Protein AF-A5L6B1-F1 (afdb_monomer_lite)

Radius of gyration: 19.41 Å; chains: 1; bounding box: 51×31×66 Å

Structure (mmCIF, N/CA/C/O backbone):
data_AF-A5L6B1-F1
#
_entry.id   AF-A5L6B1-F1
#
loop_
_atom_site.group_PDB
_atom_site.id
_atom_site.type_symbol
_atom_site.label_atom_id
_atom_site.label_alt_id
_atom_site.label_comp_id
_atom_site.label_asym_id
_atom_site.label_entity_id
_atom_site.label_seq_id
_atom_site.pdbx_PDB_ins_code
_atom_site.Cartn_x
_atom_site.Cartn_y
_atom_site.Cartn_z
_atom_site.occupancy
_atom_site.B_iso_or_equiv
_atom_site.auth_seq_id
_atom_site.auth_comp_id
_atom_site.auth_asym_id
_atom_site.auth_atom_id
_atom_site.pdbx_PDB_model_num
ATOM 1 N N . MET A 1 1 ? -6.884 -5.964 -8.605 1.00 53.41 1 MET A N 1
ATOM 2 C CA . MET A 1 1 ? -7.182 -7.366 -8.989 1.00 53.41 1 MET A CA 1
ATOM 3 C C . MET A 1 1 ? -8.584 -7.413 -9.562 1.00 53.41 1 MET A C 1
ATOM 5 O O . MET A 1 1 ? -9.468 -6.871 -8.917 1.00 53.41 1 MET A O 1
ATOM 9 N N . SER A 1 2 ? -8.823 -7.980 -10.753 1.00 54.78 2 SER A N 1
ATOM 10 C CA . SER A 1 2 ? -10.171 -7.939 -11.361 1.00 54.78 2 SER A CA 1
ATOM 11 C C . SER A 1 2 ? -11.106 -9.058 -10.884 1.00 54.78 2 SER A C 1
ATOM 13 O O . SER A 1 2 ? -12.267 -8.783 -10.614 1.00 54.78 2 SER A O 1
ATOM 15 N N . ARG A 1 3 ? -10.619 -10.302 -10.732 1.00 58.53 3 ARG A N 1
ATOM 16 C CA . ARG A 1 3 ? -11.439 -11.452 -10.278 1.00 58.53 3 ARG A CA 1
ATOM 17 C C . ARG A 1 3 ? -10.936 -12.123 -8.996 1.00 58.53 3 ARG A C 1
ATOM 19 O O . ARG A 1 3 ? -11.742 -12.519 -8.167 1.00 58.53 3 ARG A O 1
ATOM 26 N N . THR A 1 4 ? -9.623 -12.187 -8.788 1.00 55.78 4 THR A N 1
ATOM 27 C CA . THR A 1 4 ? -8.998 -12.795 -7.595 1.00 55.78 4 THR A CA 1
ATOM 28 C C . THR A 1 4 ? -9.019 -11.890 -6.361 1.00 55.78 4 THR A C 1
ATOM 30 O O . THR A 1 4 ? -8.929 -12.384 -5.248 1.00 55.78 4 THR A O 1
ATOM 33 N N . GLY A 1 5 ? -9.211 -10.577 -6.533 1.00 56.72 5 GLY A N 1
ATOM 34 C CA . GLY A 1 5 ? -9.320 -9.615 -5.423 1.00 56.72 5 GLY A CA 1
ATOM 35 C C . GLY A 1 5 ? -10.631 -9.675 -4.646 1.00 56.72 5 GLY A C 1
ATOM 36 O O . GLY A 1 5 ? -10.778 -8.956 -3.664 1.00 56.72 5 GLY A O 1
ATOM 37 N N . LEU A 1 6 ? -11.586 -10.490 -5.103 1.00 57.91 6 LEU A N 1
ATOM 38 C CA . LEU A 1 6 ? -12.888 -10.677 -4.462 1.00 57.91 6 LEU A CA 1
ATOM 39 C C . LEU A 1 6 ? -12.870 -11.802 -3.414 1.00 57.91 6 LEU A C 1
ATOM 41 O O . LEU A 1 6 ? -13.751 -11.839 -2.560 1.00 57.91 6 LEU A O 1
ATOM 45 N N . ALA A 1 7 ? -11.884 -12.703 -3.471 1.00 60.84 7 ALA A N 1
ATOM 46 C CA . ALA A 1 7 ? -11.739 -13.816 -2.539 1.00 60.84 7 ALA A CA 1
ATOM 47 C C . ALA A 1 7 ? -10.684 -13.479 -1.477 1.00 60.84 7 ALA A C 1
ATOM 49 O O . ALA A 1 7 ? -9.534 -13.213 -1.825 1.00 60.84 7 ALA A O 1
ATOM 50 N N . ALA A 1 8 ? -11.069 -13.518 -0.197 1.00 60.84 8 ALA A N 1
ATOM 51 C CA . ALA A 1 8 ? -10.200 -13.136 0.920 1.00 60.84 8 ALA A CA 1
ATOM 52 C C . ALA A 1 8 ? -8.878 -13.930 0.933 1.00 60.84 8 ALA A C 1
ATOM 54 O O . ALA A 1 8 ? -7.809 -13.327 0.919 1.00 60.84 8 ALA A O 1
ATOM 55 N N . GLY A 1 9 ? -8.945 -15.260 0.798 1.00 56.41 9 GLY A N 1
ATOM 56 C CA . GLY A 1 9 ? -7.755 -16.121 0.846 1.00 56.41 9 GLY A CA 1
ATOM 57 C C . GLY A 1 9 ? -6.771 -15.959 -0.323 1.00 56.41 9 GLY A C 1
ATOM 58 O O . GLY A 1 9 ? -5.601 -16.284 -0.185 1.00 56.41 9 GLY A O 1
ATOM 59 N N . LEU A 1 10 ? -7.195 -15.427 -1.479 1.00 54.81 10 LEU A N 1
ATOM 60 C CA . LEU A 1 10 ? -6.280 -15.179 -2.610 1.00 54.81 10 LEU A CA 1
ATOM 61 C C . LEU A 1 10 ? -5.573 -13.818 -2.516 1.00 54.81 10 LEU A C 1
ATOM 63 O O . LEU A 1 10 ? -4.573 -13.605 -3.199 1.00 54.81 10 LEU A O 1
ATOM 67 N N . GLY A 1 11 ? -6.084 -12.894 -1.696 1.00 56.66 11 GLY A N 1
ATOM 68 C CA . GLY A 1 11 ? -5.474 -11.583 -1.464 1.00 56.66 11 GLY A CA 1
ATOM 69 C C . GLY A 1 11 ? -4.303 -11.601 -0.476 1.00 56.66 11 GLY A C 1
ATOM 70 O O . GLY A 1 11 ? -3.558 -10.627 -0.420 1.00 56.66 11 GLY A O 1
ATOM 71 N N . GLU A 1 12 ? -4.126 -12.686 0.282 1.00 60.16 12 GLU A N 1
ATOM 72 C CA . GLU A 1 12 ? -3.126 -12.784 1.356 1.00 60.16 12 GLU A CA 1
ATOM 73 C C . GLU A 1 12 ? -1.689 -12.926 0.841 1.00 60.16 12 GLU A C 1
ATOM 75 O O . GLU A 1 12 ? -0.770 -12.352 1.416 1.00 60.16 12 GLU A O 1
ATOM 80 N N . HIS A 1 13 ? -1.478 -13.632 -0.274 1.00 63.34 13 HIS A N 1
ATOM 81 C CA . HIS A 1 13 ? -0.128 -13.911 -0.780 1.00 63.34 13 HIS A CA 1
ATOM 82 C C . HIS A 1 13 ? 0.576 -12.699 -1.400 1.00 63.34 13 HIS A C 1
ATOM 84 O O . HIS A 1 13 ? 1.800 -12.683 -1.519 1.00 63.34 13 HIS A O 1
ATOM 90 N N . THR A 1 14 ? -0.171 -11.693 -1.851 1.00 73.12 14 THR A N 1
ATOM 91 C CA . THR A 1 14 ? 0.408 -10.477 -2.433 1.00 73.12 14 THR A CA 1
ATOM 92 C C . THR A 1 14 ? -0.505 -9.291 -2.125 1.00 73.12 14 THR A C 1
ATOM 94 O O . THR A 1 14 ? -1.349 -8.920 -2.947 1.00 73.12 14 THR A O 1
ATOM 97 N N . PRO A 1 15 ? -0.374 -8.716 -0.918 1.00 79.94 15 PRO A N 1
ATOM 98 C CA . PRO A 1 15 ? -1.347 -7.765 -0.392 1.00 79.94 15 PRO A CA 1
ATOM 99 C C . PRO A 1 15 ? -1.298 -6.395 -1.079 1.00 79.94 15 PRO A C 1
ATOM 101 O O . PRO A 1 15 ? -2.283 -5.657 -1.045 1.00 79.94 15 PRO A O 1
ATOM 104 N N . GLU A 1 16 ? -0.171 -6.046 -1.703 1.00 90.44 16 GLU A N 1
ATOM 105 C CA . GLU A 1 16 ? 0.079 -4.733 -2.297 1.00 90.44 16 GLU A CA 1
ATOM 106 C C . GLU A 1 16 ? 0.755 -4.847 -3.671 1.00 90.44 16 GLU A C 1
ATOM 108 O O . GLU A 1 16 ? 1.506 -5.802 -3.900 1.00 90.44 16 GLU A O 1
ATOM 113 N N . PRO A 1 17 ? 0.518 -3.882 -4.583 1.00 92.56 17 PRO A N 1
ATOM 114 C CA . PRO A 1 17 ? 1.316 -3.736 -5.789 1.00 92.56 17 PRO A CA 1
ATOM 115 C C . PRO A 1 17 ? 2.785 -3.629 -5.420 1.00 92.56 17 PRO A C 1
ATOM 117 O O . PRO A 1 17 ? 3.139 -2.874 -4.517 1.00 92.56 17 PRO A O 1
ATOM 120 N N . PHE A 1 18 ? 3.640 -4.354 -6.133 1.00 93.69 18 PHE A N 1
ATOM 121 C CA . PHE A 1 18 ? 5.070 -4.337 -5.873 1.00 93.69 18 PHE A CA 1
ATOM 122 C C . PHE A 1 18 ? 5.889 -4.226 -7.153 1.00 93.69 18 PHE A C 1
ATOM 124 O O . PHE A 1 18 ? 5.456 -4.679 -8.213 1.00 93.69 18 PHE A O 1
ATOM 131 N N . VAL A 1 19 ? 7.090 -3.667 -7.018 1.00 95.12 19 VAL A N 1
ATOM 132 C CA . VAL A 1 19 ? 8.151 -3.711 -8.020 1.00 95.12 19 VAL A CA 1
ATOM 133 C C . VAL A 1 19 ? 9.343 -4.476 -7.450 1.00 95.12 19 VAL A C 1
ATOM 135 O O . VAL A 1 19 ? 9.909 -4.097 -6.427 1.00 95.12 19 VAL A O 1
ATOM 138 N N . ALA A 1 20 ? 9.693 -5.593 -8.085 1.00 94.38 20 ALA A N 1
ATOM 139 C CA . ALA A 1 20 ? 10.821 -6.426 -7.688 1.00 94.38 20 ALA A CA 1
ATOM 140 C C . ALA A 1 20 ? 12.106 -5.982 -8.395 1.00 94.38 20 ALA A C 1
ATOM 142 O O . ALA A 1 20 ? 12.099 -5.773 -9.612 1.00 94.38 20 ALA A O 1
ATOM 143 N N . MET A 1 21 ? 13.200 -5.867 -7.639 1.00 94.62 21 MET A N 1
ATOM 144 C CA . MET A 1 21 ? 14.495 -5.368 -8.111 1.00 94.62 21 MET A CA 1
ATOM 145 C C . MET A 1 21 ? 15.679 -6.110 -7.482 1.00 94.62 21 MET A C 1
ATOM 147 O O . MET A 1 21 ? 15.619 -6.532 -6.325 1.00 94.62 21 MET A O 1
ATOM 151 N N . HIS A 1 22 ? 16.781 -6.223 -8.232 1.00 94.75 22 HIS A N 1
ATOM 152 C CA . HIS A 1 22 ? 18.040 -6.766 -7.714 1.00 94.75 22 HIS A CA 1
ATOM 153 C C . HIS A 1 22 ? 18.671 -5.812 -6.677 1.00 94.75 22 HIS A C 1
ATOM 155 O O . HIS A 1 22 ? 18.678 -4.605 -6.930 1.00 94.75 22 HIS A O 1
ATOM 161 N N . PRO A 1 23 ? 19.258 -6.312 -5.565 1.00 92.25 23 PRO A N 1
ATOM 162 C CA . PRO A 1 23 ? 19.917 -5.478 -4.554 1.00 92.25 23 PRO A CA 1
ATOM 163 C C . PRO A 1 23 ? 20.917 -4.463 -5.125 1.00 92.25 23 PRO A C 1
ATOM 165 O O . PRO A 1 23 ? 20.851 -3.292 -4.776 1.00 92.25 23 PRO A O 1
ATOM 168 N N . ASP A 1 24 ? 21.792 -4.881 -6.046 1.00 94.00 24 ASP A N 1
ATOM 169 C CA . ASP A 1 24 ? 22.763 -3.973 -6.680 1.00 94.00 24 ASP A CA 1
ATOM 170 C C . ASP A 1 24 ? 22.079 -2.804 -7.404 1.00 94.00 24 ASP A C 1
ATOM 172 O O . ASP A 1 24 ? 22.535 -1.675 -7.302 1.00 94.00 24 ASP A O 1
ATOM 176 N N . THR A 1 25 ? 20.957 -3.050 -8.087 1.00 94.62 25 THR A N 1
ATOM 177 C CA . THR A 1 25 ? 20.212 -1.994 -8.790 1.00 94.62 25 THR A CA 1
ATOM 178 C C . THR A 1 25 ? 19.490 -1.073 -7.810 1.00 94.62 25 THR A C 1
ATOM 180 O O . THR A 1 25 ? 19.396 0.124 -8.044 1.00 94.62 25 THR A O 1
ATOM 183 N N . VAL A 1 26 ? 19.004 -1.606 -6.686 1.00 93.00 26 VAL A N 1
ATOM 184 C CA . VAL A 1 26 ? 18.435 -0.796 -5.597 1.00 93.00 26 VAL A CA 1
ATOM 185 C C . VAL A 1 26 ? 19.493 0.152 -5.022 1.00 93.00 26 VAL A C 1
ATOM 187 O O . VAL A 1 26 ? 19.202 1.334 -4.850 1.00 93.00 26 VAL A O 1
ATOM 190 N N . ALA A 1 27 ? 20.711 -0.344 -4.786 1.00 91.69 27 ALA A N 1
ATOM 191 C CA . ALA A 1 27 ? 21.832 0.451 -4.285 1.00 91.69 27 ALA A CA 1
ATOM 192 C C . ALA A 1 27 ? 22.327 1.485 -5.313 1.00 91.69 27 ALA A C 1
ATOM 194 O O . ALA A 1 27 ? 22.576 2.634 -4.965 1.00 91.69 27 ALA A O 1
ATOM 195 N N . GLU A 1 28 ? 22.416 1.116 -6.596 1.00 93.38 28 GLU A N 1
ATOM 196 C CA . GLU A 1 28 ? 22.774 2.039 -7.687 1.00 93.38 28 GLU A CA 1
ATOM 197 C C . GLU A 1 28 ? 21.787 3.214 -7.810 1.00 93.38 28 GLU A C 1
ATOM 199 O O . GLU A 1 28 ? 22.190 4.319 -8.172 1.00 93.38 28 GLU A O 1
ATOM 204 N N . LEU A 1 29 ? 20.510 2.995 -7.477 1.00 91.62 29 LEU A N 1
ATOM 205 C CA . LEU A 1 29 ? 19.476 4.035 -7.442 1.00 91.62 29 LEU A CA 1
ATOM 206 C C . LEU A 1 29 ? 19.358 4.755 -6.085 1.00 91.62 29 LEU A C 1
ATOM 208 O O . LEU A 1 29 ? 18.508 5.634 -5.948 1.00 91.62 29 LEU A O 1
ATOM 212 N N . GLY A 1 30 ? 20.164 4.389 -5.081 1.00 90.25 30 GLY A N 1
ATOM 213 C CA . GLY A 1 30 ? 20.110 4.965 -3.730 1.00 90.25 30 GLY A CA 1
ATOM 214 C C . GLY A 1 30 ? 18.793 4.703 -2.988 1.00 90.25 30 GLY A C 1
ATOM 215 O O . GLY A 1 30 ? 18.379 5.498 -2.148 1.00 90.25 30 GLY A O 1
ATOM 216 N N . LEU A 1 31 ? 18.081 3.622 -3.322 1.00 87.62 31 LEU A N 1
ATOM 217 C CA . LEU A 1 31 ? 16.777 3.295 -2.729 1.00 87.62 31 LEU A CA 1
ATOM 218 C C . LEU A 1 31 ? 16.897 2.547 -1.387 1.00 87.62 31 LEU A C 1
ATOM 220 O O . LEU A 1 31 ? 15.904 2.395 -0.671 1.00 87.62 31 LEU A O 1
ATOM 224 N N . ASP A 1 32 ? 18.093 2.076 -1.036 1.00 77.94 32 ASP A N 1
ATOM 225 C CA . ASP A 1 32 ? 18.407 1.325 0.183 1.00 77.94 32 ASP A CA 1
ATOM 226 C C . ASP A 1 32 ? 18.479 2.172 1.456 1.00 77.94 32 ASP A C 1
ATOM 228 O O . ASP A 1 32 ? 18.248 1.658 2.554 1.00 77.94 32 ASP A O 1
ATOM 232 N N . GLU A 1 33 ? 18.672 3.481 1.319 1.00 72.06 33 GLU A N 1
ATOM 233 C CA . GLU A 1 33 ? 18.725 4.428 2.438 1.00 72.06 33 GLU A CA 1
ATOM 234 C C . GLU A 1 33 ? 17.380 4.584 3.180 1.00 72.06 33 GLU A C 1
ATOM 236 O O . GLU A 1 33 ? 17.317 5.135 4.281 1.00 72.06 33 GLU A O 1
ATOM 241 N N . PHE A 1 34 ? 16.284 4.062 2.621 1.00 66.19 34 PHE A N 1
ATOM 242 C CA . PHE A 1 34 ? 14.922 4.404 3.035 1.00 66.19 34 PHE A CA 1
ATOM 243 C C . PHE A 1 34 ? 14.192 3.331 3.840 1.00 66.19 34 PHE A C 1
ATOM 245 O O . PHE A 1 34 ? 12.978 3.149 3.731 1.00 66.19 34 PHE A O 1
ATOM 252 N N . GLY A 1 35 ? 14.932 2.647 4.711 1.00 61.59 35 GLY A N 1
ATOM 253 C CA . GLY A 1 35 ? 14.345 1.745 5.698 1.00 61.59 35 GLY A CA 1
ATOM 254 C C . GLY A 1 35 ? 13.821 0.445 5.098 1.00 61.59 35 GLY A C 1
ATOM 255 O O . GLY A 1 35 ? 12.851 -0.105 5.630 1.00 61.59 35 GLY A O 1
ATOM 256 N N . LEU A 1 36 ? 14.468 -0.041 4.032 1.00 68.88 36 LEU A N 1
ATOM 257 C CA . LEU A 1 36 ? 14.209 -1.364 3.480 1.00 68.88 36 LEU A CA 1
ATOM 258 C C . LEU A 1 36 ? 14.457 -2.436 4.529 1.00 68.88 36 LEU A C 1
ATOM 260 O O . LEU A 1 36 ? 15.496 -2.462 5.188 1.00 68.88 36 LEU A O 1
ATOM 264 N N . ASP A 1 37 ? 13.515 -3.361 4.619 1.00 65.75 37 ASP A N 1
ATOM 265 C CA . ASP A 1 37 ? 13.756 -4.643 5.247 1.00 65.75 37 ASP A CA 1
ATOM 266 C C . ASP A 1 37 ? 13.860 -5.700 4.148 1.00 65.75 37 ASP A C 1
ATOM 268 O O . ASP A 1 37 ? 12.959 -6.507 3.923 1.00 65.75 37 ASP A O 1
ATOM 272 N N . ALA A 1 38 ? 14.963 -5.620 3.398 1.00 57.81 38 ALA A N 1
ATOM 273 C CA . ALA A 1 38 ? 15.160 -6.355 2.153 1.00 57.81 38 ALA A CA 1
ATOM 274 C C . ALA A 1 38 ? 15.016 -7.882 2.295 1.00 57.81 38 ALA A C 1
ATOM 276 O O . ALA A 1 38 ? 14.800 -8.548 1.287 1.00 57.81 38 ALA A O 1
ATOM 277 N N . PHE A 1 39 ? 15.134 -8.435 3.513 1.00 58.47 39 PHE A N 1
ATOM 278 C CA . PHE A 1 39 ? 15.150 -9.884 3.735 1.00 58.47 39 PHE A CA 1
ATOM 279 C C . PHE A 1 39 ? 14.421 -10.381 4.995 1.00 58.47 39 PHE A C 1
ATOM 281 O O . PHE A 1 39 ? 14.182 -11.583 5.083 1.00 58.47 39 PHE A O 1
ATOM 288 N N . ASN A 1 40 ? 14.077 -9.533 5.976 1.00 59.69 40 ASN A N 1
ATOM 289 C CA . ASN A 1 40 ? 13.418 -9.985 7.213 1.00 59.69 40 ASN A CA 1
ATOM 290 C C . ASN A 1 40 ? 11.885 -9.821 7.157 1.00 59.69 40 ASN A C 1
ATOM 292 O O . ASN A 1 40 ? 11.196 -10.383 8.003 1.00 59.69 40 ASN A O 1
ATOM 296 N N . HIS A 1 41 ? 11.340 -9.131 6.138 1.00 63.81 41 HIS A N 1
ATOM 297 C CA . HIS A 1 41 ? 9.895 -8.961 5.886 1.00 63.81 41 HIS A CA 1
ATOM 298 C C . HIS A 1 41 ? 9.075 -8.543 7.125 1.00 63.81 41 HIS A C 1
ATOM 300 O O . HIS A 1 41 ? 7.861 -8.726 7.160 1.00 63.81 41 HIS A O 1
ATOM 306 N N . ALA A 1 42 ? 9.716 -8.010 8.169 1.00 62.94 42 ALA A N 1
ATOM 307 C CA . ALA A 1 42 ? 9.059 -7.715 9.436 1.00 62.94 42 ALA A CA 1
ATOM 308 C C . ALA A 1 42 ? 8.302 -6.389 9.346 1.00 62.94 42 ALA A C 1
ATOM 310 O O . ALA A 1 42 ? 7.276 -6.193 10.000 1.00 62.94 42 ALA A O 1
ATOM 311 N N . THR A 1 43 ? 8.803 -5.490 8.503 1.00 67.25 43 THR A N 1
ATOM 312 C CA . THR A 1 43 ? 8.224 -4.176 8.262 1.00 67.25 43 THR A CA 1
ATOM 313 C C . THR A 1 43 ? 7.848 -3.976 6.808 1.00 67.25 43 THR A C 1
ATOM 315 O O . THR A 1 43 ? 8.486 -4.528 5.914 1.00 67.25 43 THR A O 1
ATOM 318 N N . ILE A 1 44 ? 6.874 -3.101 6.579 1.00 79.56 44 ILE A N 1
ATOM 319 C CA . ILE A 1 44 ? 6.428 -2.757 5.233 1.00 79.56 44 ILE A CA 1
ATOM 320 C C . ILE A 1 44 ? 7.534 -1.977 4.508 1.00 79.56 44 ILE A C 1
ATOM 322 O O . ILE A 1 44 ? 8.083 -1.008 5.039 1.00 79.56 44 ILE A O 1
ATOM 326 N N . ASN A 1 45 ? 7.858 -2.404 3.288 1.00 86.62 45 ASN A N 1
ATOM 327 C CA . ASN A 1 45 ? 8.830 -1.720 2.437 1.00 86.62 45 ASN A CA 1
ATOM 328 C C . ASN A 1 45 ? 8.290 -0.367 1.933 1.00 86.62 45 ASN A C 1
ATOM 330 O O . ASN A 1 45 ? 7.078 -0.184 1.817 1.00 86.62 45 ASN A O 1
ATOM 334 N N . PRO A 1 46 ? 9.159 0.598 1.597 1.00 89.38 46 PRO A N 1
ATOM 335 C CA . PRO A 1 46 ? 8.735 1.894 1.086 1.00 89.38 46 PRO A CA 1
ATOM 336 C C . PRO A 1 46 ? 7.992 1.777 -0.252 1.00 89.38 46 PRO A C 1
ATOM 338 O O . PRO A 1 46 ? 8.229 0.868 -1.055 1.00 89.38 46 PRO A O 1
ATOM 341 N N . VAL A 1 47 ? 7.105 2.742 -0.496 1.00 93.50 47 VAL A N 1
ATOM 342 C CA . VAL A 1 47 ? 6.487 2.953 -1.809 1.00 93.50 47 VAL A CA 1
ATOM 343 C C . VAL A 1 47 ? 7.459 3.713 -2.707 1.00 93.50 47 VAL A C 1
ATOM 345 O O . VAL A 1 47 ? 8.054 4.720 -2.306 1.00 93.50 47 VAL A O 1
ATOM 348 N N . VAL A 1 48 ? 7.589 3.235 -3.937 1.00 95.81 48 VAL A N 1
ATOM 349 C CA . VAL A 1 48 ? 8.335 3.883 -5.011 1.00 95.81 48 VAL A CA 1
ATOM 350 C C . VAL A 1 48 ? 7.392 4.266 -6.143 1.00 95.81 48 VAL A C 1
ATOM 352 O O . VAL A 1 48 ? 6.378 3.608 -6.393 1.00 95.81 48 VAL A O 1
ATOM 355 N N . LYS A 1 49 ? 7.757 5.334 -6.842 1.00 97.00 49 LYS A N 1
ATOM 356 C CA . LYS A 1 49 ? 7.162 5.753 -8.099 1.00 97.00 49 LYS A CA 1
ATOM 357 C C . LYS A 1 49 ? 7.949 5.125 -9.243 1.00 97.00 49 LYS A C 1
ATOM 359 O O . LYS A 1 49 ? 9.170 5.231 -9.299 1.00 97.00 49 LYS A O 1
ATOM 364 N N . VAL A 1 50 ? 7.240 4.492 -10.167 1.00 97.31 50 VAL A N 1
ATOM 365 C CA . VAL A 1 50 ? 7.779 3.952 -11.416 1.00 97.31 50 VAL A CA 1
ATOM 366 C C . VAL A 1 50 ? 7.261 4.826 -12.546 1.00 97.31 50 VAL A C 1
ATOM 368 O O . VAL A 1 50 ? 6.053 5.015 -12.673 1.00 97.31 50 VAL A O 1
ATOM 371 N N . ARG A 1 51 ? 8.157 5.374 -13.364 1.00 97.56 51 ARG A N 1
ATOM 372 C CA . ARG A 1 51 ? 7.814 6.312 -14.436 1.00 97.56 51 ARG A CA 1
ATOM 373 C C . ARG A 1 51 ? 8.396 5.863 -15.764 1.00 97.56 51 ARG A C 1
ATOM 375 O O . ARG A 1 51 ? 9.536 5.423 -15.837 1.00 97.56 51 ARG A O 1
ATOM 382 N N . SER A 1 52 ? 7.622 6.031 -16.822 1.00 96.31 52 SER A N 1
ATOM 383 C CA . SER A 1 52 ? 8.017 5.812 -18.214 1.00 96.31 52 SER A CA 1
ATOM 384 C C . SER A 1 52 ? 7.798 7.094 -19.026 1.00 96.31 52 SER A C 1
ATOM 386 O O . SER A 1 52 ? 7.421 8.136 -18.485 1.00 96.31 52 SER A O 1
ATOM 388 N N . ALA A 1 53 ? 7.990 7.023 -20.344 1.00 94.81 53 ALA A N 1
ATOM 389 C CA . ALA A 1 53 ? 7.568 8.091 -21.250 1.00 94.81 53 ALA A CA 1
ATOM 390 C C . ALA A 1 53 ? 6.033 8.218 -21.374 1.00 94.81 53 ALA A C 1
ATOM 392 O O . ALA A 1 53 ? 5.548 9.282 -21.747 1.00 94.81 53 ALA A O 1
ATOM 393 N N . GLN A 1 54 ? 5.273 7.156 -21.077 1.00 95.00 54 GLN A N 1
ATOM 394 C CA . GLN A 1 54 ? 3.812 7.120 -21.220 1.00 95.00 54 GLN A CA 1
ATOM 395 C C . GLN A 1 54 ? 3.077 7.639 -19.976 1.00 95.00 54 GLN A C 1
ATOM 397 O O . GLN A 1 54 ? 1.994 8.216 -20.092 1.00 95.00 54 GLN A O 1
ATOM 402 N N . GLY A 1 55 ? 3.643 7.419 -18.793 1.00 95.69 55 GLY A N 1
ATOM 403 C CA . GLY A 1 55 ? 2.971 7.700 -17.532 1.00 95.69 55 GLY A CA 1
ATOM 404 C C . GLY A 1 55 ? 3.747 7.202 -16.322 1.00 95.69 55 GLY A C 1
ATOM 405 O O . GLY A 1 55 ? 4.923 6.835 -16.422 1.00 95.69 55 GLY A O 1
ATOM 406 N N . GLU A 1 56 ? 3.072 7.183 -15.179 1.00 96.56 56 GLU A N 1
ATOM 407 C CA . GLU A 1 56 ? 3.630 6.770 -13.896 1.00 96.56 56 GLU A CA 1
ATOM 408 C C . GLU A 1 56 ? 2.659 5.898 -13.101 1.00 96.56 56 GLU A C 1
ATOM 410 O O . GLU A 1 56 ? 1.444 5.962 -13.282 1.00 96.56 56 GLU A O 1
ATOM 415 N N . CYS A 1 57 ? 3.215 5.089 -12.207 1.00 96.06 57 CYS A N 1
ATOM 416 C CA . CYS A 1 57 ? 2.469 4.345 -11.207 1.00 96.06 57 CYS A CA 1
ATOM 417 C C . CYS A 1 57 ? 3.284 4.205 -9.912 1.00 96.06 57 CYS A C 1
ATOM 419 O O . CYS A 1 57 ? 4.458 4.565 -9.852 1.00 96.06 57 CYS A O 1
ATOM 421 N N . GLN A 1 58 ? 2.669 3.659 -8.872 1.00 96.44 58 GLN A N 1
ATOM 422 C CA . GLN A 1 58 ? 3.226 3.464 -7.545 1.00 96.44 58 GLN A CA 1
ATOM 423 C C . GLN A 1 58 ? 3.148 1.994 -7.138 1.00 96.44 58 GLN A C 1
ATOM 425 O O . GLN A 1 58 ? 2.182 1.297 -7.459 1.00 96.44 58 GLN A O 1
ATOM 430 N N . ALA A 1 59 ? 4.171 1.527 -6.427 1.00 95.44 59 ALA A N 1
ATOM 431 C CA . ALA A 1 59 ? 4.251 0.162 -5.922 1.00 95.44 59 ALA A CA 1
ATOM 432 C C . ALA A 1 59 ? 5.214 0.066 -4.729 1.00 95.44 59 ALA A C 1
ATOM 434 O O . ALA A 1 59 ? 6.107 0.896 -4.569 1.00 95.44 59 ALA A O 1
ATOM 435 N N . ARG A 1 60 ? 5.071 -0.970 -3.902 1.00 93.56 60 ARG A N 1
ATOM 436 C CA . ARG A 1 60 ? 6.034 -1.323 -2.850 1.00 93.56 60 ARG A CA 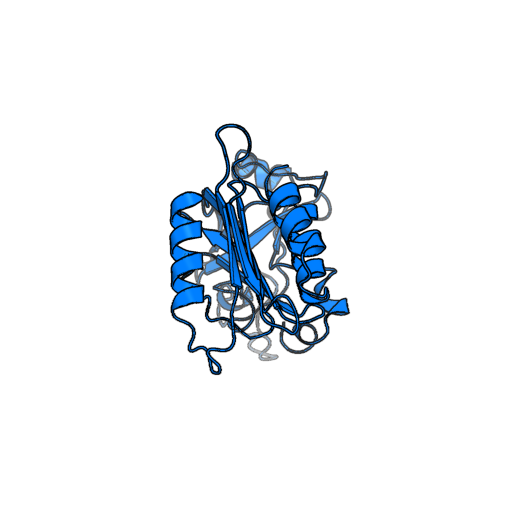1
ATOM 437 C C . ARG A 1 60 ? 7.319 -1.868 -3.463 1.00 93.56 60 ARG A C 1
ATOM 439 O O . ARG A 1 60 ? 7.275 -2.722 -4.347 1.00 93.56 60 ARG A O 1
ATOM 446 N N . LEU A 1 61 ? 8.471 -1.421 -2.976 1.00 92.88 61 LEU A N 1
ATOM 447 C CA . LEU A 1 61 ? 9.747 -1.998 -3.392 1.00 92.88 61 LEU A CA 1
ATOM 448 C C . LEU A 1 61 ? 9.917 -3.406 -2.797 1.00 92.88 61 LEU A C 1
ATOM 450 O O . LEU A 1 61 ? 9.736 -3.615 -1.599 1.00 92.88 61 LEU A O 1
ATOM 454 N N . VAL A 1 62 ? 10.293 -4.376 -3.625 1.00 91.19 62 VAL A N 1
ATOM 455 C CA . VAL A 1 62 ? 10.688 -5.727 -3.208 1.00 91.19 62 VAL A CA 1
ATOM 456 C C . VAL A 1 62 ? 12.109 -5.979 -3.689 1.00 91.19 62 VAL A C 1
ATOM 458 O O . VAL A 1 62 ? 12.403 -5.886 -4.878 1.00 91.19 62 VAL A O 1
ATOM 461 N N . VAL A 1 63 ? 13.002 -6.309 -2.763 1.00 90.88 63 VAL A N 1
ATOM 462 C CA . VAL A 1 63 ? 14.402 -6.598 -3.077 1.00 90.88 63 VAL A CA 1
ATOM 463 C C . VAL A 1 63 ? 14.578 -8.105 -3.198 1.00 90.88 63 VAL A C 1
ATOM 465 O O . VAL A 1 63 ? 14.244 -8.844 -2.279 1.00 90.88 63 VAL A O 1
ATOM 468 N N . THR A 1 64 ? 15.093 -8.585 -4.328 1.00 89.94 64 THR A N 1
ATOM 469 C CA . THR A 1 64 ? 15.305 -10.021 -4.544 1.00 89.94 64 THR A CA 1
ATOM 470 C C . THR A 1 64 ? 16.449 -10.289 -5.514 1.00 89.94 64 THR A C 1
ATOM 472 O O . THR A 1 64 ? 16.627 -9.584 -6.503 1.00 89.94 64 THR A O 1
ATOM 475 N N . LYS A 1 65 ? 17.216 -11.354 -5.261 1.00 91.88 65 LYS A N 1
ATOM 476 C CA . LYS A 1 65 ? 18.278 -11.825 -6.169 1.00 91.88 65 LYS A CA 1
ATOM 477 C C . LYS A 1 65 ? 17.737 -12.600 -7.377 1.00 91.88 65 LYS A C 1
ATOM 479 O O . LYS A 1 65 ? 18.508 -12.960 -8.258 1.00 91.88 65 LYS A O 1
ATOM 484 N N . GLU A 1 66 ? 16.431 -12.866 -7.417 1.00 92.81 66 GLU A N 1
ATOM 485 C CA . GLU A 1 66 ? 15.768 -13.520 -8.553 1.00 92.81 66 GLU A CA 1
ATOM 486 C C . GLU A 1 66 ? 15.647 -12.592 -9.768 1.00 92.81 66 GLU A C 1
ATOM 488 O O . GLU A 1 66 ? 15.534 -13.058 -10.903 1.00 92.81 66 GLU A O 1
ATOM 493 N N . MET A 1 67 ? 15.713 -11.277 -9.544 1.00 95.19 67 MET A N 1
ATOM 494 C CA . MET A 1 67 ? 15.747 -10.292 -10.616 1.00 95.19 67 MET A CA 1
ATOM 495 C C . MET A 1 67 ? 17.159 -10.132 -11.165 1.00 95.19 67 MET A C 1
ATOM 497 O O . MET A 1 67 ? 18.138 -10.115 -10.425 1.00 95.19 67 MET A O 1
ATOM 501 N N . ARG A 1 68 ? 17.272 -9.959 -12.482 1.00 96.00 68 ARG A N 1
ATOM 502 C CA . ARG A 1 68 ? 18.533 -9.529 -13.093 1.00 96.00 68 ARG A CA 1
ATOM 503 C C . ARG A 1 68 ? 18.800 -8.066 -12.742 1.00 96.00 68 ARG A C 1
ATOM 505 O O . ARG A 1 68 ? 17.867 -7.286 -12.560 1.00 96.00 68 ARG A O 1
ATOM 512 N N . ARG A 1 69 ? 20.080 -7.695 -12.686 1.00 96.44 69 ARG A N 1
ATOM 513 C CA . ARG A 1 69 ? 20.496 -6.291 -12.573 1.00 96.44 69 ARG A CA 1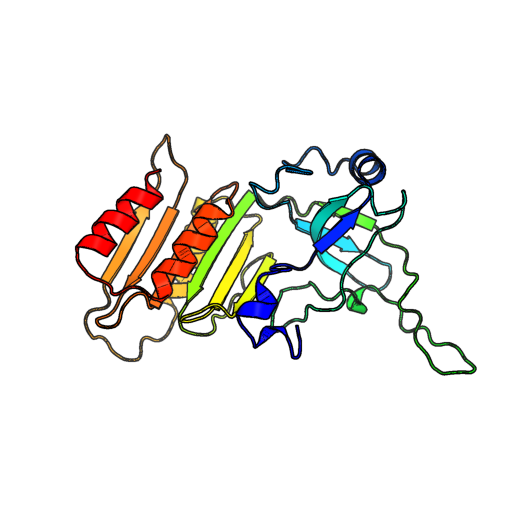
ATOM 514 C C . ARG A 1 69 ? 19.921 -5.471 -13.726 1.00 96.44 69 ARG A C 1
ATOM 516 O O . ARG A 1 69 ? 19.778 -5.993 -14.830 1.00 96.44 69 ARG A O 1
ATOM 523 N N . GLU A 1 70 ? 19.577 -4.219 -13.431 1.00 93.94 70 GLU A N 1
ATOM 524 C CA . GLU A 1 70 ? 18.987 -3.244 -14.364 1.00 93.94 70 GLU A CA 1
ATOM 525 C C . GLU A 1 70 ? 17.633 -3.681 -14.956 1.00 93.94 70 GLU A C 1
ATOM 527 O O . GLU A 1 70 ? 17.144 -3.105 -15.926 1.00 93.94 70 GLU A O 1
ATOM 532 N N . GLN A 1 71 ? 16.995 -4.694 -14.362 1.00 95.19 71 GLN A N 1
ATOM 533 C CA . GLN A 1 71 ? 15.652 -5.133 -14.718 1.00 95.19 71 GLN A CA 1
ATOM 534 C C . GLN A 1 71 ? 14.723 -5.030 -13.516 1.00 95.19 71 GLN A C 1
ATOM 536 O O . GLN A 1 71 ? 15.110 -5.281 -12.374 1.00 95.19 71 GLN A O 1
ATOM 541 N N . VAL A 1 72 ? 13.466 -4.699 -13.800 1.00 95.44 72 VAL A N 1
ATOM 542 C CA . VAL A 1 72 ? 12.403 -4.626 -12.800 1.00 95.44 72 VAL A CA 1
ATOM 543 C C . VAL A 1 72 ? 11.225 -5.491 -13.227 1.00 95.44 72 VAL A C 1
ATOM 545 O O . VAL A 1 72 ? 10.994 -5.705 -14.419 1.00 95.44 72 VAL A O 1
ATOM 548 N N . PHE A 1 73 ? 10.471 -5.990 -12.254 1.00 94.81 73 PHE A N 1
ATOM 549 C CA . PHE A 1 73 ? 9.241 -6.739 -12.500 1.00 94.81 73 PHE A CA 1
ATOM 550 C C . PHE A 1 73 ? 8.088 -6.152 -11.692 1.00 94.81 73 PHE A C 1
ATOM 552 O O . PHE A 1 73 ? 8.244 -5.896 -10.502 1.00 94.81 73 PHE A O 1
ATOM 559 N N . MET A 1 74 ? 6.926 -5.980 -12.328 1.00 93.31 74 MET A N 1
ATOM 560 C CA . MET A 1 74 ? 5.709 -5.474 -11.690 1.00 93.31 74 MET A CA 1
ATOM 561 C C . MET A 1 74 ? 4.497 -6.314 -12.131 1.00 93.31 74 MET A C 1
ATOM 563 O O . MET A 1 74 ? 4.277 -6.462 -13.339 1.00 93.31 74 MET A O 1
ATOM 567 N N . PRO A 1 75 ? 3.684 -6.872 -11.214 1.00 90.69 75 PRO A N 1
ATOM 568 C CA . PRO A 1 75 ? 2.524 -7.666 -11.605 1.00 90.69 75 PRO A CA 1
ATOM 569 C C . PRO A 1 75 ? 1.367 -6.791 -12.101 1.00 90.69 75 PRO A C 1
ATOM 571 O O . PRO A 1 75 ? 1.053 -5.748 -11.532 1.00 90.69 75 PRO A O 1
ATOM 574 N N . ILE A 1 76 ? 0.638 -7.275 -13.107 1.00 88.81 76 ILE A N 1
ATOM 575 C CA . ILE A 1 76 ? -0.486 -6.562 -13.748 1.00 88.81 76 ILE A CA 1
ATOM 576 C C . ILE A 1 76 ? -1.807 -6.624 -12.967 1.00 88.81 76 ILE A C 1
ATOM 578 O O . ILE A 1 76 ? -2.881 -6.372 -13.515 1.00 88.81 76 ILE A O 1
ATOM 582 N N . HIS A 1 77 ? -1.771 -7.049 -11.707 1.00 83.56 77 HIS A N 1
ATOM 583 C CA . HIS A 1 77 ? -2.985 -7.443 -11.010 1.00 83.56 77 HIS A CA 1
ATOM 584 C C . HIS A 1 77 ? -3.794 -6.250 -10.497 1.00 83.56 77 HIS A C 1
ATOM 586 O O . HIS A 1 77 ? -5.012 -6.377 -10.415 1.00 83.56 77 HIS A O 1
ATOM 592 N N . TRP A 1 78 ? -3.203 -5.096 -10.180 1.00 85.31 78 TRP A N 1
ATOM 593 C CA . TRP A 1 78 ? -3.920 -3.968 -9.564 1.00 85.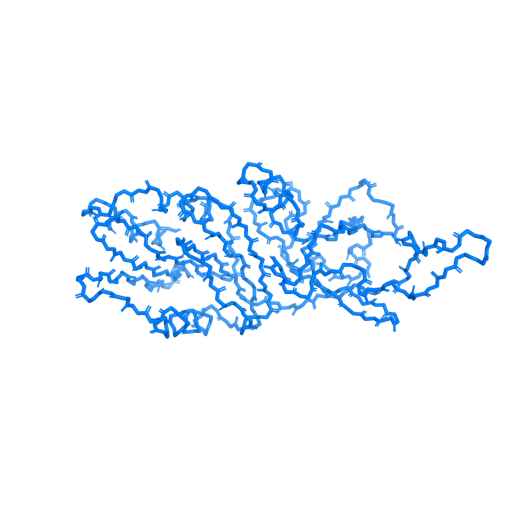31 78 TRP A CA 1
ATOM 594 C C . TRP A 1 78 ? -4.533 -2.990 -10.568 1.00 85.31 78 TRP A C 1
ATOM 596 O O . TRP A 1 78 ? -4.096 -2.852 -11.707 1.00 85.31 78 TRP A O 1
ATOM 606 N N . ASN A 1 79 ? -5.622 -2.353 -10.140 1.00 84.50 79 ASN A N 1
ATOM 607 C CA . ASN A 1 79 ? -6.395 -1.390 -10.919 1.00 84.50 79 ASN A CA 1
ATOM 608 C C . ASN A 1 79 ? -7.004 -0.327 -9.991 1.00 84.50 79 ASN A C 1
ATOM 610 O O . ASN A 1 79 ? -7.067 -0.543 -8.781 1.00 84.50 79 ASN A O 1
ATOM 614 N N . ALA A 1 80 ? -7.509 0.767 -10.567 1.00 86.31 80 ALA A N 1
ATOM 615 C CA . ALA A 1 80 ? -8.027 1.920 -9.823 1.00 86.31 80 ALA A CA 1
ATOM 616 C C . ALA A 1 80 ? -9.059 1.594 -8.714 1.00 86.31 80 ALA A C 1
ATOM 618 O O . ALA A 1 80 ? -8.982 2.197 -7.650 1.00 86.31 80 ALA A O 1
ATOM 619 N N . PRO A 1 81 ? -9.979 0.616 -8.867 1.00 86.06 81 PRO A N 1
ATOM 620 C CA . PRO A 1 81 ? -10.873 0.222 -7.772 1.00 86.06 81 PRO A CA 1
ATOM 621 C C . PRO A 1 81 ? -10.197 -0.444 -6.565 1.00 86.06 81 PRO A C 1
ATOM 623 O O . PRO A 1 81 ? -10.832 -0.601 -5.526 1.00 86.06 81 PRO A O 1
ATOM 626 N N . THR A 1 82 ? -8.969 -0.944 -6.705 1.00 88.31 82 THR A N 1
ATOM 627 C CA . THR A 1 82 ? -8.277 -1.726 -5.661 1.00 88.31 82 THR A CA 1
ATOM 628 C C . THR A 1 82 ? -6.974 -1.100 -5.194 1.00 88.31 82 THR A C 1
ATOM 630 O O . THR A 1 82 ? -6.503 -1.470 -4.126 1.00 88.31 82 THR A O 1
ATOM 633 N N . ALA A 1 83 ? -6.405 -0.172 -5.955 1.00 93.25 83 ALA A N 1
ATOM 634 C CA . ALA A 1 83 ? -5.226 0.573 -5.558 1.00 93.25 83 ALA A CA 1
ATOM 635 C C . ALA A 1 83 ? -5.124 1.877 -6.354 1.00 93.25 83 ALA A C 1
ATOM 637 O O . ALA A 1 83 ? -5.445 1.904 -7.549 1.00 93.25 83 ALA A O 1
ATOM 638 N N . LYS A 1 84 ? -4.649 2.938 -5.702 1.00 94.94 84 LYS A N 1
ATOM 639 C CA . LYS A 1 84 ? -4.396 4.231 -6.346 1.00 94.94 84 LYS A CA 1
ATOM 640 C C . LYS A 1 84 ? -3.114 4.193 -7.159 1.00 94.94 84 LYS A C 1
ATOM 642 O O . LYS A 1 84 ? -2.082 3.748 -6.668 1.00 94.94 84 LYS A O 1
ATOM 647 N N . ASP A 1 85 ? -3.201 4.664 -8.399 1.00 94.56 85 ASP A N 1
ATOM 648 C CA . ASP A 1 85 ? -2.060 4.852 -9.294 1.00 94.56 85 ASP A CA 1
ATOM 649 C C . ASP A 1 85 ? -1.138 3.625 -9.382 1.00 94.56 85 ASP A C 1
ATOM 651 O O . ASP A 1 85 ? 0.063 3.781 -9.466 1.00 94.56 85 ASP A O 1
ATOM 655 N N . SER A 1 86 ? -1.649 2.387 -9.326 1.00 93.81 86 SER A N 1
ATOM 656 C CA . SER A 1 86 ? -0.804 1.171 -9.249 1.00 93.81 86 SER A CA 1
ATOM 657 C C . SER A 1 86 ? -0.907 0.242 -10.466 1.00 93.81 86 SER A C 1
ATOM 659 O O . SER A 1 86 ? -0.654 -0.961 -10.370 1.00 93.81 86 SER A O 1
ATOM 661 N N . LYS A 1 87 ? -1.351 0.762 -11.614 1.00 92.12 87 LYS A N 1
ATOM 662 C CA . LYS A 1 87 ? -1.575 -0.032 -12.828 1.00 92.12 87 LYS A CA 1
ATOM 663 C C . LYS A 1 87 ? -0.333 0.027 -13.732 1.00 92.12 87 LYS A C 1
ATOM 665 O O . LYS A 1 87 ? -0.100 1.056 -14.357 1.00 92.12 87 LYS A O 1
ATOM 670 N N . PRO A 1 88 ? 0.429 -1.073 -13.897 1.00 91.75 88 PRO A N 1
ATOM 671 C CA . PRO A 1 88 ? 1.644 -1.053 -14.722 1.00 91.75 88 PRO A CA 1
ATOM 672 C C . PRO A 1 88 ? 1.346 -0.810 -16.201 1.00 91.75 88 PRO A C 1
ATOM 674 O O . PRO A 1 88 ? 2.196 -0.314 -16.928 1.00 91.75 88 PRO A O 1
ATOM 677 N N . CYS A 1 89 ? 0.133 -1.124 -16.664 1.00 91.19 89 CYS A N 1
ATOM 678 C CA . CYS A 1 89 ? -0.268 -0.839 -18.039 1.00 91.19 89 CYS A CA 1
ATOM 679 C C . CYS A 1 89 ? -0.290 0.662 -18.363 1.00 91.19 89 CYS A C 1
ATOM 681 O O . CYS A 1 89 ? -0.300 1.000 -19.539 1.00 91.19 89 CYS A O 1
ATOM 683 N N . ASP A 1 90 ? -0.293 1.545 -17.359 1.00 92.69 90 ASP A N 1
ATOM 684 C CA . ASP A 1 90 ? -0.214 2.995 -17.570 1.00 92.69 90 ASP A CA 1
ATOM 685 C C . ASP A 1 90 ? 1.222 3.446 -17.909 1.00 92.69 90 ASP A C 1
ATOM 687 O O . ASP A 1 90 ? 1.440 4.580 -18.327 1.00 92.69 90 ASP A O 1
ATOM 691 N N . LEU A 1 91 ? 2.204 2.541 -17.791 1.00 93.81 91 LEU A N 1
ATOM 692 C CA . LEU A 1 91 ? 3.590 2.760 -18.203 1.00 93.81 91 LEU A CA 1
ATOM 693 C C . LEU A 1 91 ? 3.853 2.386 -19.668 1.00 93.81 91 LEU A C 1
ATOM 695 O O . LEU A 1 91 ? 4.900 2.726 -20.212 1.00 93.81 91 LEU A O 1
ATOM 699 N N . ILE A 1 92 ? 2.950 1.641 -20.304 1.00 92.44 92 ILE A N 1
ATOM 700 C CA . ILE A 1 92 ? 3.254 0.966 -21.566 1.00 92.44 92 ILE A CA 1
ATOM 701 C C . ILE A 1 92 ? 2.745 1.799 -22.739 1.00 92.44 92 ILE A C 1
ATOM 703 O O . ILE A 1 92 ? 1.553 2.095 -22.828 1.00 92.44 92 ILE A O 1
ATOM 707 N N . LEU A 1 93 ? 3.645 2.147 -23.661 1.00 90.56 93 LEU A N 1
ATOM 708 C CA . LEU A 1 93 ? 3.280 2.818 -24.907 1.00 90.56 93 LEU A CA 1
ATOM 709 C C . LEU A 1 93 ? 2.316 1.939 -25.727 1.00 90.56 93 LEU A C 1
ATOM 711 O O . LEU A 1 93 ? 2.490 0.720 -25.774 1.00 90.56 93 LEU A O 1
ATOM 715 N N . PRO A 1 94 ? 1.325 2.521 -26.426 1.00 89.94 94 PRO A N 1
ATOM 716 C CA . PRO A 1 94 ? 0.318 1.775 -27.182 1.00 89.94 94 PRO A CA 1
ATOM 717 C C . PRO A 1 94 ? 0.859 1.267 -28.533 1.00 89.94 94 PRO A C 1
ATOM 719 O O . PRO A 1 94 ? 0.215 1.406 -29.573 1.00 89.94 94 PRO A O 1
ATOM 722 N N . HIS A 1 95 ? 2.065 0.699 -28.537 1.00 89.44 95 HIS A N 1
ATOM 723 C CA . HIS A 1 95 ? 2.647 0.049 -29.703 1.00 89.44 95 HIS A CA 1
ATOM 724 C C . HIS A 1 95 ? 2.074 -1.356 -29.863 1.00 89.44 95 HIS A C 1
ATOM 726 O O . HIS A 1 95 ? 1.896 -2.092 -28.891 1.00 89.44 95 HIS A O 1
ATOM 732 N N . THR A 1 96 ? 1.782 -1.720 -31.109 1.00 90.94 96 THR A N 1
ATOM 733 C CA . THR A 1 96 ? 1.290 -3.046 -31.481 1.00 90.94 96 THR A CA 1
ATOM 734 C C . THR A 1 96 ? 2.129 -3.595 -32.620 1.00 90.94 96 THR A C 1
ATOM 736 O O . THR A 1 96 ? 2.594 -2.848 -33.482 1.00 90.94 96 THR A O 1
ATOM 739 N N . ASP A 1 97 ? 2.337 -4.906 -32.614 1.00 90.94 97 ASP A N 1
ATOM 740 C CA . ASP A 1 97 ? 2.950 -5.603 -33.733 1.00 90.94 97 ASP A CA 1
ATOM 741 C C . ASP A 1 97 ? 2.052 -5.500 -34.975 1.00 90.94 97 ASP A C 1
ATOM 743 O O . ASP A 1 97 ? 0.863 -5.811 -34.921 1.00 90.94 97 ASP A O 1
ATOM 747 N N . ALA A 1 98 ? 2.621 -5.087 -36.108 1.00 91.31 98 ALA A N 1
ATOM 748 C CA . ALA A 1 98 ? 1.859 -4.817 -37.325 1.00 91.31 98 ALA A CA 1
ATOM 749 C C . ALA A 1 98 ? 1.224 -6.078 -37.938 1.00 91.31 98 ALA A C 1
ATOM 751 O O . ALA A 1 98 ? 0.227 -5.971 -38.651 1.00 91.31 98 ALA A O 1
ATOM 752 N N . ALA A 1 99 ? 1.789 -7.263 -37.680 1.00 94.06 99 ALA A N 1
ATOM 753 C CA . ALA A 1 99 ? 1.274 -8.520 -38.217 1.00 94.06 99 ALA A CA 1
ATOM 754 C C . ALA A 1 99 ? 0.170 -9.126 -37.336 1.00 94.06 99 ALA A C 1
ATOM 756 O O . ALA A 1 99 ? -0.865 -9.554 -37.844 1.00 94.06 99 ALA A O 1
ATOM 757 N N . SER A 1 100 ? 0.386 -9.180 -36.020 1.00 93.94 100 SER A N 1
ATOM 758 C CA . SER A 1 100 ? -0.518 -9.846 -35.071 1.00 93.94 100 SER A CA 1
ATOM 759 C C . SER A 1 100 ? -1.475 -8.908 -34.333 1.00 93.94 100 SER A C 1
ATOM 761 O O . SER A 1 100 ? -2.456 -9.375 -33.754 1.00 93.94 100 SER A O 1
ATOM 763 N N . GLY A 1 101 ? -1.186 -7.605 -34.303 1.00 90.88 101 GLY A N 1
ATOM 764 C CA . GLY A 1 101 ? -1.891 -6.615 -33.487 1.00 90.88 101 GLY A CA 1
ATOM 765 C C . GLY A 1 101 ? -1.603 -6.720 -31.984 1.00 90.88 101 GLY A C 1
ATOM 766 O O . GLY A 1 101 ? -2.253 -6.037 -31.193 1.00 90.88 101 GLY A O 1
ATOM 767 N N . GLN A 1 102 ? -0.667 -7.578 -31.556 1.00 90.06 102 GLN A N 1
ATOM 768 C CA . GLN A 1 102 ? -0.370 -7.769 -30.135 1.00 90.06 102 GLN A CA 1
ATOM 769 C C . GLN A 1 102 ? 0.435 -6.594 -29.554 1.00 90.06 102 GLN A C 1
ATOM 771 O O . GLN A 1 102 ? 1.351 -6.102 -30.213 1.00 90.06 102 GLN A O 1
ATOM 776 N N . PRO A 1 103 ? 0.135 -6.151 -28.322 1.00 84.81 103 PRO A N 1
ATOM 777 C CA . PRO A 1 103 ? 0.837 -5.047 -27.672 1.00 84.81 103 PRO A CA 1
ATOM 778 C C . PRO A 1 103 ? 2.199 -5.448 -27.078 1.00 84.81 103 PRO A C 1
ATOM 780 O O . PRO A 1 103 ? 2.400 -6.582 -26.634 1.00 84.81 103 PRO A O 1
ATOM 783 N N . GLU A 1 104 ? 3.121 -4.487 -26.985 1.00 84.50 104 GLU A N 1
ATOM 784 C CA . GLU A 1 104 ? 4.461 -4.678 -26.407 1.00 84.50 104 GLU A CA 1
ATOM 785 C C . GLU A 1 104 ? 4.458 -4.576 -24.867 1.00 84.50 104 GLU A C 1
ATOM 787 O O . GLU A 1 104 ? 4.920 -3.608 -24.275 1.00 84.50 104 GLU A O 1
ATOM 792 N N . PHE A 1 105 ? 3.939 -5.592 -24.170 1.00 83.12 105 PHE A N 1
ATOM 793 C CA . PHE A 1 105 ? 3.806 -5.540 -22.701 1.00 83.12 105 PHE A CA 1
ATOM 794 C C . PHE A 1 105 ? 5.045 -5.945 -21.889 1.00 83.12 105 PHE A C 1
ATOM 796 O O . PHE A 1 105 ? 5.010 -5.899 -20.661 1.00 83.12 105 PHE A O 1
ATOM 803 N N . LYS A 1 106 ? 6.121 -6.404 -22.536 1.00 84.88 106 LYS A N 1
ATOM 804 C CA . LYS A 1 106 ? 7.266 -7.030 -21.846 1.00 84.88 106 LYS A CA 1
ATOM 805 C C . LYS A 1 106 ? 8.523 -6.171 -21.803 1.00 84.88 106 LYS A C 1
ATOM 807 O O . LYS A 1 106 ? 9.490 -6.567 -21.158 1.00 84.88 106 LYS A O 1
ATOM 812 N N . HIS A 1 107 ? 8.529 -5.041 -22.500 1.00 86.62 107 HIS A N 1
ATOM 813 C CA . HIS A 1 107 ? 9.714 -4.213 -22.633 1.00 86.62 107 HIS A CA 1
ATOM 814 C C . HIS A 1 107 ? 9.316 -2.738 -22.600 1.00 86.62 107 HIS A C 1
ATOM 816 O O . HIS A 1 107 ? 8.738 -2.192 -23.532 1.00 86.62 107 HIS A O 1
ATOM 822 N N . THR A 1 108 ? 9.563 -2.096 -21.465 1.00 92.75 108 THR A N 1
ATOM 823 C CA . THR A 1 108 ? 9.264 -0.681 -21.251 1.00 92.75 108 THR A CA 1
ATOM 824 C C . THR A 1 108 ? 10.376 -0.105 -20.384 1.00 92.75 108 THR A C 1
ATOM 826 O O . THR A 1 108 ? 10.512 -0.526 -19.235 1.00 92.75 108 THR A O 1
ATOM 829 N N . PRO A 1 109 ? 11.194 0.823 -20.911 1.00 94.38 109 PRO A N 1
ATOM 830 C CA . PRO A 1 109 ? 12.171 1.539 -20.104 1.00 94.38 109 PRO A CA 1
ATOM 831 C C . PRO A 1 109 ? 11.469 2.366 -19.027 1.00 94.38 109 PRO A C 1
ATOM 833 O O . PRO A 1 109 ? 10.521 3.103 -19.319 1.00 94.38 109 PRO A O 1
ATOM 836 N N . VAL A 1 110 ? 11.946 2.255 -17.790 1.00 96.44 110 VAL A N 1
ATOM 837 C CA . VAL A 1 110 ? 11.392 2.974 -16.642 1.00 96.44 110 VAL A CA 1
ATOM 838 C C . VAL A 1 110 ? 12.491 3.595 -15.792 1.00 96.44 110 VAL A C 1
ATOM 840 O O . VAL A 1 110 ? 13.625 3.123 -15.774 1.00 96.44 110 VAL A O 1
ATOM 843 N N . VAL A 1 111 ? 12.125 4.642 -15.062 1.00 96.44 111 VAL A N 1
ATOM 844 C CA . VAL A 1 111 ? 12.887 5.209 -13.949 1.00 96.44 111 VAL A CA 1
ATOM 845 C C . VAL A 1 111 ? 12.114 4.908 -12.668 1.00 96.44 111 VAL A C 1
ATOM 847 O O . VAL A 1 111 ? 10.886 5.011 -12.654 1.00 96.44 111 VAL A O 1
ATOM 850 N N . VAL A 1 112 ? 12.822 4.518 -11.608 1.00 96.56 112 VAL A N 1
ATOM 851 C CA . VAL A 1 112 ? 12.236 4.235 -10.293 1.00 96.56 112 VAL A CA 1
ATOM 852 C C . VAL A 1 112 ? 12.790 5.232 -9.284 1.00 96.56 112 VAL A C 1
ATOM 854 O O . VAL A 1 112 ? 14.002 5.373 -9.158 1.00 96.56 112 VAL A O 1
ATOM 857 N N . GLU A 1 113 ? 11.898 5.919 -8.578 1.00 94.69 113 GLU A N 1
ATOM 858 C CA . GLU A 1 113 ? 12.221 6.966 -7.606 1.00 94.69 113 GLU A CA 1
ATOM 859 C C . GLU A 1 113 ? 11.428 6.734 -6.318 1.00 94.69 113 GLU A C 1
ATOM 861 O O . GLU A 1 113 ? 10.328 6.182 -6.333 1.00 94.69 113 GLU A O 1
ATOM 866 N N . GLN A 1 114 ? 11.955 7.160 -5.176 1.00 90.88 114 GLN A N 1
ATOM 867 C CA . GLN A 1 114 ? 11.240 7.012 -3.914 1.00 90.88 114 GLN A CA 1
ATOM 868 C C . GLN A 1 114 ? 10.097 8.038 -3.785 1.00 90.88 114 GLN A C 1
ATOM 870 O O . GLN A 1 114 ? 10.269 9.209 -4.117 1.00 90.88 114 GLN A O 1
ATOM 875 N N . CYS A 1 115 ? 8.948 7.636 -3.223 1.00 92.25 115 CYS A N 1
ATOM 876 C CA . CYS A 1 115 ? 7.862 8.577 -2.909 1.00 92.25 115 CYS A CA 1
ATOM 877 C C . CYS A 1 115 ? 8.116 9.415 -1.639 1.00 92.25 115 CYS A C 1
ATOM 879 O O . CYS A 1 115 ? 7.477 10.448 -1.451 1.00 92.25 115 CYS A O 1
ATOM 881 N N . GLY A 1 116 ? 9.016 8.983 -0.746 1.00 88.38 116 GLY A N 1
ATOM 882 C CA . GLY A 1 116 ? 9.373 9.733 0.467 1.00 88.38 116 GLY A CA 1
ATOM 883 C C . GLY A 1 116 ? 8.244 9.864 1.500 1.00 88.38 116 GLY A C 1
ATOM 884 O O . GLY A 1 116 ? 8.189 10.858 2.231 1.00 88.38 116 GLY A O 1
ATOM 885 N N . TYR A 1 117 ? 7.324 8.896 1.554 1.00 93.25 117 TYR A N 1
ATOM 886 C CA . TYR A 1 117 ? 6.238 8.886 2.535 1.00 93.25 117 TYR A CA 1
ATOM 887 C C . TYR A 1 117 ? 6.759 8.806 3.973 1.00 93.25 117 TYR A C 1
ATOM 889 O O . TYR A 1 117 ? 7.760 8.155 4.263 1.00 93.25 117 TYR A O 1
ATOM 897 N N . ARG A 1 118 ? 6.085 9.531 4.868 1.00 91.69 118 ARG A N 1
ATOM 898 C CA . ARG A 1 118 ? 6.508 9.786 6.254 1.00 91.69 118 ARG A CA 1
ATOM 899 C C . ARG A 1 118 ? 5.644 9.069 7.285 1.00 91.69 118 ARG A C 1
ATOM 901 O O . ARG A 1 118 ? 5.984 9.062 8.470 1.00 91.69 118 ARG A O 1
ATOM 908 N N . SER A 1 119 ? 4.516 8.521 6.851 1.00 92.38 119 SER A N 1
ATOM 909 C CA . SER A 1 119 ? 3.610 7.750 7.688 1.00 92.38 119 SER A CA 1
ATOM 910 C C . SER A 1 119 ? 2.887 6.672 6.892 1.00 92.38 119 SER A C 1
ATOM 912 O O . SER A 1 119 ? 2.684 6.784 5.682 1.00 92.38 119 SER A O 1
ATOM 914 N N . GLU A 1 120 ? 2.511 5.627 7.614 1.00 93.62 120 GLU A N 1
ATOM 915 C CA . GLU A 1 120 ? 1.796 4.451 7.146 1.00 93.62 120 GLU A CA 1
ATOM 916 C C . GLU A 1 120 ? 0.570 4.243 8.036 1.00 93.62 120 GLU A C 1
ATOM 918 O O . GLU A 1 120 ? 0.606 4.510 9.243 1.00 93.62 120 GLU A O 1
ATOM 923 N N . ALA A 1 121 ? -0.507 3.735 7.449 1.00 94.56 121 ALA A N 1
ATOM 924 C CA . ALA A 1 121 ? -1.697 3.348 8.178 1.00 94.56 121 ALA A CA 1
ATOM 925 C C . ALA A 1 121 ? -2.295 2.048 7.652 1.00 94.56 121 ALA A C 1
ATOM 927 O O . ALA A 1 121 ? -2.278 1.766 6.451 1.00 94.56 121 ALA A O 1
ATOM 928 N N . ALA A 1 122 ? -2.888 1.294 8.568 1.00 94.75 122 ALA A N 1
ATOM 929 C CA . ALA A 1 122 ? -3.852 0.262 8.243 1.00 94.75 122 ALA A CA 1
ATOM 930 C C . ALA A 1 122 ? -5.220 0.709 8.740 1.00 94.75 122 ALA A C 1
ATOM 932 O O . ALA A 1 122 ? -5.348 1.168 9.871 1.00 94.75 122 ALA A O 1
ATOM 933 N N . LEU A 1 123 ? -6.228 0.583 7.887 1.00 94.94 123 LEU A N 1
ATOM 934 C CA . LEU A 1 123 ? -7.622 0.876 8.187 1.00 94.94 123 LEU A CA 1
ATOM 935 C C . LEU A 1 123 ? -8.445 -0.357 7.834 1.00 94.94 123 LEU A C 1
ATOM 937 O O . LEU A 1 123 ? -8.382 -0.843 6.710 1.00 94.94 123 LEU A O 1
ATOM 941 N N . VAL A 1 124 ? -9.249 -0.835 8.768 1.00 94.00 124 VAL A N 1
ATOM 942 C CA . VAL A 1 124 ? -10.255 -1.861 8.527 1.00 94.00 124 VAL A CA 1
ATOM 943 C C . VAL A 1 124 ? -11.641 -1.238 8.521 1.00 94.00 124 VAL A C 1
ATOM 945 O O . VAL A 1 124 ? -11.910 -0.300 9.271 1.00 94.00 124 VAL A O 1
ATOM 948 N N . SER A 1 125 ? -12.520 -1.744 7.661 1.00 92.88 125 SER A N 1
ATOM 949 C CA . SER A 1 125 ? -13.930 -1.367 7.649 1.00 92.88 125 SER A CA 1
ATOM 950 C C . SER A 1 125 ? -14.805 -2.512 7.161 1.00 92.88 125 SER A C 1
ATOM 952 O O . SER A 1 125 ? -14.443 -3.210 6.218 1.00 92.88 125 SER A O 1
ATOM 954 N N . ASP A 1 126 ? -15.984 -2.672 7.754 1.00 90.69 126 ASP A N 1
ATOM 955 C CA . ASP A 1 126 ? -17.014 -3.607 7.288 1.00 90.69 126 ASP A CA 1
ATOM 956 C C . ASP A 1 126 ? -17.602 -3.236 5.908 1.00 90.69 126 ASP A C 1
ATOM 958 O O . ASP A 1 126 ? -18.145 -4.088 5.200 1.00 90.69 126 ASP A O 1
ATOM 962 N N . LYS A 1 127 ? -17.433 -1.979 5.475 1.00 90.44 127 LYS A N 1
ATOM 963 C CA . LYS A 1 127 ? -17.903 -1.444 4.191 1.00 90.44 127 LYS A CA 1
ATOM 964 C C . LYS A 1 127 ? -16.772 -0.878 3.332 1.00 90.44 127 LYS A C 1
ATOM 966 O O . LYS A 1 127 ? -15.635 -0.683 3.760 1.00 90.44 127 LYS A O 1
ATOM 971 N N . VAL A 1 128 ? -17.084 -0.625 2.061 1.00 91.25 128 VAL A N 1
ATOM 972 C CA . VAL A 1 128 ? -16.143 0.049 1.160 1.00 91.25 128 VAL A CA 1
ATOM 973 C C . VAL A 1 128 ? -16.021 1.521 1.554 1.00 91.25 128 VAL A C 1
ATOM 975 O O . VAL A 1 128 ? -17.029 2.199 1.739 1.00 91.25 128 VAL A O 1
ATOM 978 N N . MET A 1 129 ? -14.782 1.997 1.639 1.00 91.31 129 MET A N 1
ATOM 979 C CA . MET A 1 129 ? -14.405 3.355 2.008 1.00 91.31 129 MET A CA 1
ATOM 980 C C . MET A 1 129 ? -13.888 4.109 0.785 1.00 91.31 129 MET A C 1
ATOM 982 O O . MET A 1 129 ? -13.203 3.531 -0.063 1.00 91.31 129 MET A O 1
ATOM 986 N N . ASP A 1 130 ? -14.195 5.404 0.708 1.00 91.62 130 ASP A N 1
ATOM 987 C CA . ASP A 1 130 ? -13.535 6.296 -0.241 1.00 91.62 130 ASP A CA 1
ATOM 988 C C . ASP A 1 130 ? -12.174 6.720 0.322 1.00 91.62 130 ASP A C 1
ATOM 990 O O . ASP A 1 130 ? -12.082 7.4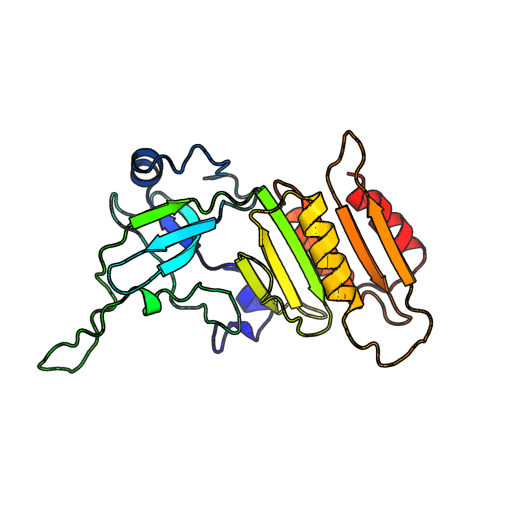67 1.295 1.00 91.62 130 ASP A O 1
ATOM 994 N N . CYS A 1 131 ? -11.108 6.217 -0.299 1.00 93.19 131 CYS A N 1
ATOM 995 C CA . CYS A 1 131 ? -9.728 6.542 0.048 1.00 93.19 131 CYS A CA 1
ATOM 996 C C . CYS A 1 131 ? -9.052 7.454 -0.992 1.00 93.19 131 CYS A C 1
ATOM 998 O O . CYS A 1 131 ? -7.834 7.625 -0.959 1.00 93.19 131 CYS A O 1
ATOM 1000 N N . SER A 1 132 ? -9.806 8.058 -1.917 1.00 91.62 132 SER A N 1
ATOM 1001 C CA . SER A 1 132 ? -9.260 8.893 -3.001 1.00 91.62 132 SER A CA 1
ATOM 1002 C C . SER A 1 132 ? -8.366 10.045 -2.513 1.00 91.62 132 SER A C 1
ATOM 1004 O O . SER A 1 132 ? -7.385 10.392 -3.182 1.00 91.62 132 SER A O 1
ATOM 1006 N N . GLY A 1 133 ? -8.654 10.578 -1.320 1.00 93.25 133 GLY A N 1
ATOM 1007 C CA . GLY A 1 133 ? -7.904 11.658 -0.676 1.00 93.25 133 GLY A CA 1
ATOM 1008 C C . GLY A 1 133 ? -6.532 11.280 -0.098 1.00 93.25 133 GLY A C 1
ATOM 1009 O O . GLY A 1 133 ? -5.825 12.174 0.366 1.00 93.25 133 GLY A O 1
ATOM 1010 N N . PHE A 1 134 ? -6.135 10.003 -0.093 1.00 96.06 134 PHE A N 1
ATOM 1011 C CA . PHE A 1 134 ? -4.819 9.566 0.399 1.00 96.06 134 PHE A CA 1
ATOM 1012 C C . PHE A 1 134 ? -3.783 9.472 -0.728 1.00 96.06 134 PHE A C 1
ATOM 1014 O O . PHE A 1 134 ? -4.139 9.238 -1.884 1.00 96.06 134 PHE A O 1
ATOM 1021 N N . ASP A 1 135 ? -2.500 9.657 -0.405 1.00 96.12 135 ASP A N 1
ATOM 1022 C CA . ASP A 1 135 ? -1.412 9.711 -1.396 1.00 96.12 135 ASP A CA 1
ATOM 1023 C C . ASP A 1 135 ? -1.192 8.353 -2.081 1.00 96.12 135 ASP A C 1
ATOM 1025 O O . ASP A 1 135 ? -1.115 8.277 -3.308 1.00 96.12 135 ASP A O 1
ATOM 1029 N N . TYR A 1 136 ? -1.179 7.285 -1.284 1.00 96.56 136 TYR A N 1
ATOM 1030 C CA . TYR A 1 136 ? -1.144 5.895 -1.721 1.00 96.56 136 TYR A CA 1
ATOM 1031 C C . TYR A 1 136 ? -2.148 5.094 -0.895 1.00 96.56 136 TYR A C 1
ATOM 1033 O O . TYR A 1 136 ? -2.210 5.245 0.327 1.00 96.56 136 TYR A O 1
ATOM 1041 N N . TRP A 1 137 ? -2.935 4.243 -1.554 1.00 96.56 137 TRP A N 1
ATOM 1042 C CA . TRP A 1 137 ? -3.803 3.293 -0.869 1.00 96.56 137 TRP A CA 1
ATOM 1043 C C . TRP A 1 137 ? -3.980 2.007 -1.670 1.00 96.56 137 TRP A C 1
ATOM 1045 O O . TRP A 1 137 ? -4.035 2.026 -2.902 1.00 96.56 137 TRP A O 1
ATOM 1055 N N . VAL A 1 138 ? -4.137 0.899 -0.948 1.00 94.94 138 VAL A N 1
ATOM 1056 C CA . VAL A 1 138 ? -4.481 -0.418 -1.491 1.00 94.94 138 VAL A CA 1
ATOM 1057 C C . VAL A 1 138 ? -5.594 -1.024 -0.659 1.00 94.94 138 VAL A C 1
ATOM 1059 O O . VAL A 1 138 ? -5.493 -1.073 0.563 1.00 94.94 138 VAL A O 1
ATOM 1062 N N . ARG A 1 139 ? -6.637 -1.520 -1.323 1.00 93.81 139 ARG A N 1
ATOM 1063 C CA . ARG A 1 139 ? -7.769 -2.212 -0.708 1.00 93.81 139 ARG A CA 1
ATOM 1064 C C . ARG A 1 139 ? -7.678 -3.717 -0.937 1.00 93.81 139 ARG A C 1
ATOM 1066 O O . ARG A 1 139 ? -7.637 -4.177 -2.079 1.00 93.81 139 ARG A O 1
ATOM 1073 N N . GLN A 1 140 ? -7.793 -4.474 0.144 1.00 91.00 140 GLN A N 1
ATOM 1074 C CA . GLN A 1 140 ? -7.886 -5.929 0.172 1.00 91.00 140 GLN A CA 1
ATOM 1075 C C . GLN A 1 140 ? -9.207 -6.355 0.831 1.00 91.00 140 GLN A C 1
ATOM 1077 O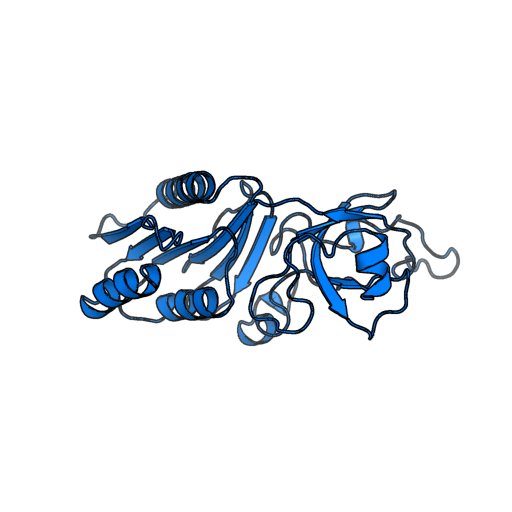 O . GLN A 1 140 ? -9.628 -5.772 1.827 1.00 91.00 140 GLN A O 1
ATOM 1082 N N . ARG A 1 141 ? -9.871 -7.383 0.290 1.00 89.38 141 ARG A N 1
ATOM 1083 C CA . ARG A 1 141 ? -10.980 -8.060 0.980 1.00 89.38 141 ARG A CA 1
ATOM 1084 C C . ARG A 1 141 ? -10.392 -8.972 2.059 1.00 89.38 141 ARG A C 1
ATOM 1086 O O . ARG A 1 141 ? -9.533 -9.789 1.747 1.00 89.38 141 ARG A O 1
ATOM 1093 N N . VAL A 1 142 ? -10.869 -8.842 3.288 1.00 89.94 142 VAL A N 1
ATOM 1094 C CA . VAL A 1 142 ? -10.502 -9.691 4.438 1.00 89.94 142 VAL A CA 1
ATOM 1095 C C . VAL A 1 142 ? -11.763 -10.315 5.024 1.00 89.94 142 VAL A C 1
ATOM 1097 O O . VAL A 1 142 ? -12.857 -9.998 4.565 1.00 89.94 142 VAL A O 1
ATOM 1100 N N . GLU A 1 143 ? -11.667 -11.204 6.005 1.00 87.62 143 GLU A N 1
ATOM 1101 C CA . GLU A 1 143 ? -12.863 -11.659 6.721 1.00 87.62 143 GLU A CA 1
ATOM 1102 C C . GLU A 1 143 ? -13.543 -10.480 7.447 1.00 87.62 143 GLU A C 1
ATOM 1104 O O . GLU A 1 143 ? -12.886 -9.523 7.845 1.00 87.62 143 GLU A O 1
ATOM 1109 N N . GLY A 1 144 ? -14.877 -10.464 7.515 1.00 87.50 144 GLY A N 1
ATOM 1110 C CA . GLY A 1 144 ? -15.636 -9.367 8.143 1.00 87.50 144 GLY A CA 1
ATOM 1111 C C . GLY A 1 144 ? -15.702 -8.046 7.355 1.00 87.50 144 GLY A C 1
ATOM 1112 O O . GLY A 1 144 ? -16.660 -7.301 7.515 1.00 87.50 144 GLY A O 1
ATOM 1113 N N . GLY A 1 145 ? -14.773 -7.770 6.429 1.00 92.19 145 GLY A N 1
ATOM 1114 C CA . GLY A 1 145 ? -14.791 -6.502 5.689 1.00 92.19 145 GLY A CA 1
ATOM 1115 C C . GLY A 1 145 ? -13.631 -6.282 4.717 1.00 92.19 145 GLY A C 1
ATOM 1116 O O . GLY A 1 145 ? -13.279 -7.144 3.907 1.00 92.19 145 GLY A O 1
ATOM 1117 N N . PHE A 1 146 ? -13.052 -5.090 4.771 1.00 93.69 146 PHE A N 1
ATOM 1118 C CA . PHE A 1 146 ? -11.985 -4.613 3.903 1.00 93.69 146 PHE A CA 1
ATOM 1119 C C . PHE A 1 146 ? -10.833 -4.064 4.735 1.00 93.69 146 PHE A C 1
ATOM 1121 O O . PHE A 1 146 ? -11.053 -3.359 5.715 1.00 93.69 146 PHE A O 1
ATOM 1128 N N . LEU A 1 147 ? -9.614 -4.343 4.287 1.00 94.31 147 LEU A N 1
ATOM 1129 C CA . LEU A 1 147 ? -8.384 -3.744 4.780 1.00 94.31 147 LEU A CA 1
ATOM 1130 C C . LEU A 1 147 ? -7.870 -2.741 3.748 1.00 94.31 147 LEU A C 1
ATOM 1132 O O . LEU A 1 147 ? -7.737 -3.066 2.567 1.00 94.31 147 LEU A O 1
ATOM 1136 N N . TYR A 1 148 ? -7.533 -1.549 4.211 1.00 95.56 148 TYR A N 1
ATOM 1137 C CA . TYR A 1 148 ? -6.865 -0.503 3.460 1.00 95.56 148 TYR A CA 1
ATOM 1138 C C . TYR A 1 148 ? -5.469 -0.309 4.037 1.00 95.56 148 TYR A C 1
ATOM 1140 O O . TYR A 1 148 ? -5.322 -0.033 5.226 1.00 95.56 148 TYR A O 1
ATOM 1148 N N . ARG A 1 149 ? -4.449 -0.445 3.193 1.00 95.69 149 ARG A N 1
ATOM 1149 C CA . ARG A 1 149 ? -3.073 -0.042 3.506 1.00 95.69 149 ARG A CA 1
ATOM 1150 C C . ARG A 1 149 ? -2.829 1.307 2.866 1.00 95.69 149 ARG A C 1
ATOM 1152 O O . ARG A 1 149 ? -3.126 1.464 1.685 1.00 95.69 149 ARG A O 1
ATOM 1159 N N . ILE A 1 150 ? -2.351 2.268 3.643 1.00 96.25 150 ILE A N 1
ATOM 1160 C CA . ILE A 1 150 ? -2.230 3.669 3.248 1.00 96.25 150 ILE A CA 1
ATOM 1161 C C . ILE A 1 150 ? -0.822 4.149 3.569 1.00 96.25 150 ILE A C 1
ATOM 1163 O O . ILE A 1 150 ? -0.332 3.903 4.666 1.00 96.25 150 ILE A O 1
ATOM 1167 N N . SER A 1 151 ? -0.229 4.905 2.653 1.00 95.44 151 SER A N 1
ATOM 1168 C CA . SER A 1 151 ? 1.005 5.653 2.899 1.00 95.44 151 SER A CA 1
ATOM 1169 C C . SER A 1 151 ? 0.759 7.123 2.610 1.00 95.44 151 SER A C 1
ATOM 1171 O O . SER A 1 151 ? -0.003 7.466 1.700 1.00 95.44 151 SER A O 1
ATOM 1173 N N . SER A 1 152 ? 1.388 8.003 3.386 1.00 95.62 152 SER A N 1
ATOM 1174 C CA . SER A 1 152 ? 1.237 9.442 3.200 1.00 95.62 152 SER A CA 1
ATOM 1175 C C . SER A 1 152 ? 2.537 10.211 3.363 1.00 95.62 152 SER A C 1
ATOM 1177 O O . SER A 1 152 ? 3.407 9.887 4.170 1.00 95.62 152 SER A O 1
ATOM 1179 N N . SER A 1 153 ? 2.635 11.294 2.597 1.00 95.19 153 SER A N 1
ATOM 1180 C CA . SER A 1 153 ? 3.643 12.346 2.732 1.00 95.19 153 SER A CA 1
ATOM 1181 C C . SER A 1 153 ? 3.528 13.111 4.057 1.00 95.19 153 SER A C 1
ATOM 1183 O O . SER A 1 153 ? 4.506 13.700 4.520 1.00 95.19 153 SER A O 1
ATOM 1185 N N . LYS A 1 154 ? 2.350 13.072 4.686 1.00 95.12 154 LYS A N 1
ATOM 1186 C CA . LYS A 1 154 ? 2.054 13.676 5.986 1.00 95.12 154 LYS A CA 1
ATOM 1187 C C . LYS A 1 154 ? 2.783 12.973 7.120 1.00 95.12 154 LYS A C 1
ATOM 1189 O O . LYS A 1 154 ? 3.077 11.777 7.053 1.00 95.12 154 LYS A O 1
ATOM 1194 N N . ASN A 1 155 ? 3.050 13.705 8.199 1.00 92.38 155 ASN A N 1
ATOM 1195 C CA . ASN A 1 155 ? 3.527 13.070 9.425 1.00 92.38 155 ASN A CA 1
ATOM 1196 C C . ASN A 1 155 ? 2.401 12.232 10.083 1.00 92.38 155 ASN A C 1
ATOM 1198 O O . ASN A 1 155 ? 1.228 12.432 9.759 1.00 92.38 155 ASN A O 1
ATOM 1202 N N . PRO A 1 156 ? 2.717 11.313 11.019 1.00 90.50 156 PRO A N 1
ATOM 1203 C CA . PRO A 1 156 ? 1.711 10.436 11.623 1.00 90.50 156 PRO A CA 1
ATOM 1204 C C . PRO A 1 156 ? 0.489 11.166 12.205 1.00 90.50 156 PRO A C 1
ATOM 1206 O O . PRO A 1 156 ? -0.634 10.732 11.983 1.00 90.50 156 PRO A O 1
ATOM 1209 N N . MET A 1 157 ? 0.674 12.304 12.883 1.00 89.12 157 MET A N 1
ATOM 1210 C CA . MET A 1 157 ? -0.440 13.056 13.480 1.00 89.12 157 MET A CA 1
ATOM 1211 C C . MET A 1 157 ? -1.369 13.668 12.432 1.00 89.12 157 MET A C 1
ATOM 1213 O O . MET A 1 157 ? -2.588 13.630 12.574 1.00 89.12 157 MET A O 1
ATOM 1217 N N . GLU A 1 158 ? -0.805 14.223 11.365 1.00 92.50 158 GLU A N 1
ATOM 1218 C CA . GLU A 1 158 ? -1.585 14.774 10.254 1.00 92.50 158 GLU A CA 1
ATOM 1219 C C . GLU A 1 158 ? -2.382 13.684 9.522 1.00 92.50 158 GLU A C 1
ATOM 1221 O O . GLU A 1 158 ? -3.519 13.927 9.109 1.00 92.50 158 GLU A O 1
ATOM 1226 N N . LEU A 1 159 ? -1.814 12.478 9.389 1.00 94.31 159 LEU A N 1
ATOM 1227 C CA . LEU A 1 159 ? -2.511 11.331 8.806 1.00 94.31 159 LEU A CA 1
ATOM 1228 C C . LEU A 1 159 ? -3.658 10.845 9.705 1.00 94.31 159 LEU A C 1
ATOM 1230 O O . LEU A 1 159 ? -4.745 10.573 9.201 1.00 94.31 159 LEU A O 1
ATOM 1234 N N . VAL A 1 160 ? -3.459 10.808 11.028 1.00 91.44 160 VAL A N 1
ATOM 1235 C CA . VAL A 1 160 ? -4.523 10.493 12.003 1.00 91.44 160 VAL A CA 1
ATOM 1236 C C . VAL A 1 160 ? -5.694 11.458 11.870 1.00 91.44 160 VAL A C 1
ATOM 1238 O O . VAL A 1 160 ? -6.836 11.016 11.786 1.00 91.44 160 VAL A O 1
ATOM 1241 N N . ILE A 1 161 ? -5.420 12.766 11.806 1.00 90.38 161 ILE A N 1
ATOM 1242 C CA . ILE A 1 161 ? -6.463 13.790 11.649 1.00 90.38 161 ILE A CA 1
ATOM 1243 C C . ILE A 1 161 ? -7.230 13.573 10.340 1.00 90.38 161 ILE A C 1
ATOM 1245 O O . ILE A 1 161 ? -8.458 13.632 10.323 1.00 90.38 161 ILE A O 1
ATOM 1249 N N . GLN A 1 162 ? -6.525 13.287 9.240 1.00 93.94 162 GLN A N 1
ATOM 1250 C CA . GLN A 1 162 ? -7.172 13.001 7.961 1.00 93.94 162 GLN A CA 1
ATOM 1251 C C . GLN A 1 162 ? -8.061 11.751 8.030 1.00 93.94 162 GLN A C 1
ATOM 1253 O O . GLN A 1 162 ? -9.184 11.784 7.525 1.00 93.94 162 GLN A O 1
ATOM 1258 N N . LEU A 1 163 ? -7.580 10.666 8.641 1.00 92.62 163 LEU A N 1
ATOM 1259 C CA . LEU A 1 163 ? -8.343 9.428 8.805 1.00 92.62 163 LEU A CA 1
ATOM 1260 C C . LEU A 1 163 ? -9.581 9.644 9.674 1.00 92.62 163 LEU A C 1
ATOM 1262 O O . LEU A 1 163 ? -10.671 9.283 9.243 1.00 92.62 163 LEU A O 1
ATOM 1266 N N . ALA A 1 164 ? -9.439 10.290 10.833 1.00 88.44 164 ALA A N 1
ATOM 1267 C CA . ALA A 1 164 ? -10.556 10.599 11.725 1.00 88.44 164 ALA A CA 1
ATOM 1268 C C . ALA A 1 164 ? -11.648 11.401 10.998 1.00 88.44 164 ALA A C 1
ATOM 1270 O O . ALA A 1 164 ? -12.792 10.959 10.934 1.00 88.44 164 ALA A O 1
ATOM 1271 N N . ASN A 1 165 ? -11.270 12.490 10.319 1.00 89.06 165 ASN A N 1
ATOM 1272 C CA . ASN A 1 165 ? -12.208 13.294 9.530 1.00 89.06 165 ASN A CA 1
ATOM 1273 C C . ASN A 1 165 ? -12.889 12.483 8.413 1.00 89.06 165 ASN A C 1
ATOM 1275 O O . ASN A 1 165 ? -14.066 12.689 8.127 1.00 89.06 165 ASN A O 1
ATOM 1279 N N . THR A 1 166 ? -12.159 11.559 7.778 1.00 89.19 166 THR A N 1
ATOM 1280 C CA . THR A 1 166 ? -12.709 10.691 6.723 1.00 89.19 166 THR A CA 1
ATOM 1281 C C . THR A 1 166 ? -13.748 9.719 7.287 1.00 89.19 166 THR A C 1
ATOM 1283 O O . THR A 1 166 ? -14.766 9.479 6.643 1.00 89.19 166 THR A O 1
ATOM 1286 N N . LEU A 1 167 ? -13.519 9.177 8.488 1.00 84.69 167 LEU A N 1
ATOM 1287 C CA . LEU A 1 167 ? -14.471 8.285 9.153 1.00 84.69 167 LEU A CA 1
ATOM 1288 C C . LEU A 1 167 ? -15.684 9.029 9.721 1.00 84.69 167 LEU A C 1
ATOM 1290 O O . LEU A 1 167 ? -16.773 8.461 9.761 1.00 84.69 167 LEU A O 1
ATOM 1294 N N . ASP A 1 168 ? -15.522 10.275 10.161 1.00 81.81 168 ASP A N 1
ATOM 1295 C CA . ASP A 1 168 ? -16.613 11.097 10.708 1.00 81.81 168 ASP A CA 1
ATOM 1296 C C . ASP A 1 168 ? -17.529 11.678 9.630 1.00 81.81 168 ASP A C 1
ATOM 1298 O O . ASP A 1 168 ? -18.703 11.930 9.884 1.00 81.81 168 ASP A O 1
ATOM 1302 N N . ALA A 1 169 ? -17.028 11.837 8.404 1.00 81.25 169 ALA A N 1
ATOM 1303 C CA . ALA A 1 169 ? -17.826 12.279 7.263 1.00 81.25 169 ALA A CA 1
ATOM 1304 C C . ALA A 1 169 ? -18.768 11.193 6.702 1.00 81.25 169 ALA A C 1
ATOM 1306 O O . ALA A 1 169 ? -19.566 11.475 5.804 1.00 81.25 169 ALA A O 1
ATOM 1307 N N . LEU A 1 170 ? -18.679 9.949 7.184 1.00 74.81 170 LEU A N 1
ATOM 1308 C CA . LEU A 1 170 ? -19.540 8.867 6.718 1.00 74.81 170 LEU A CA 1
ATOM 1309 C C . LEU A 1 170 ? -20.969 9.046 7.252 1.00 74.81 170 LEU A C 1
ATOM 1311 O O . LEU A 1 170 ? -21.149 9.183 8.459 1.00 74.81 170 LEU A O 1
ATOM 1315 N N . PRO A 1 171 ? -22.005 8.964 6.396 1.00 66.00 171 PRO A N 1
ATOM 1316 C CA . PRO A 1 171 ? -23.380 8.957 6.871 1.00 66.00 171 PRO A CA 1
ATOM 1317 C C . PRO A 1 171 ? -23.627 7.696 7.707 1.00 66.00 171 PRO A C 1
ATOM 1319 O O . PRO A 1 171 ? -23.433 6.572 7.226 1.00 66.00 171 PRO A O 1
ATOM 1322 N N . GLU A 1 172 ? -24.037 7.885 8.961 1.00 65.25 172 GLU A N 1
ATOM 1323 C CA . GLU A 1 172 ? -24.346 6.794 9.883 1.00 65.25 172 GLU A CA 1
ATOM 1324 C C . GLU A 1 172 ? -25.858 6.521 9.859 1.00 65.25 172 GLU A C 1
ATOM 1326 O O . GLU A 1 172 ? -26.646 7.382 10.251 1.00 65.25 172 GLU A O 1
ATOM 1331 N N . PRO A 1 173 ? -26.298 5.357 9.341 1.00 52.41 173 PRO A N 1
ATOM 1332 C CA . PRO A 1 173 ? -27.714 5.096 9.089 1.00 52.41 173 PRO A CA 1
ATOM 1333 C C . PRO A 1 173 ? -28.540 4.857 10.361 1.00 52.41 173 PRO A C 1
ATOM 1335 O O . PRO A 1 173 ? -29.763 4.828 10.271 1.00 52.41 173 PRO A O 1
ATOM 1338 N N . ASN A 1 174 ? -27.907 4.691 11.526 1.00 53.56 174 ASN A N 1
ATOM 1339 C CA . ASN A 1 174 ? -28.597 4.476 12.793 1.00 53.56 174 ASN A CA 1
ATOM 1340 C C . ASN A 1 174 ? -27.771 5.067 13.944 1.00 53.56 174 ASN A C 1
ATOM 1342 O O . ASN A 1 174 ? -26.663 4.613 14.207 1.00 53.56 174 ASN A O 1
ATOM 1346 N N . THR A 1 175 ? -28.306 6.066 14.646 1.00 50.94 175 THR A N 1
ATOM 1347 C CA . THR A 1 175 ? -27.699 6.687 15.842 1.00 50.94 175 THR A CA 1
ATOM 1348 C C . THR A 1 175 ? -27.879 5.805 17.091 1.00 50.94 175 THR A C 1
ATOM 1350 O O . THR A 1 175 ? -28.123 6.301 18.189 1.00 50.94 175 THR A O 1
ATOM 1353 N N . GLU A 1 176 ? -27.823 4.480 16.944 1.00 52.56 176 GLU A N 1
ATOM 1354 C CA . GLU A 1 176 ? -27.755 3.573 18.090 1.00 52.56 176 GLU A CA 1
ATOM 1355 C C . GLU A 1 176 ? -26.299 3.505 18.555 1.00 52.56 176 GLU A C 1
ATOM 1357 O O . GLU A 1 176 ? -25.448 2.998 17.838 1.00 52.56 176 GLU A O 1
ATOM 1362 N N . ALA A 1 177 ? -26.032 4.096 19.726 1.00 59.16 177 ALA A N 1
ATOM 1363 C CA . ALA A 1 177 ? -24.822 4.007 20.554 1.00 59.16 177 ALA A CA 1
ATOM 1364 C C . ALA A 1 177 ? -23.522 3.548 19.856 1.00 59.16 177 ALA A C 1
ATOM 1366 O O . ALA A 1 177 ? -22.902 2.572 20.276 1.00 59.16 177 ALA A O 1
ATOM 1367 N N . ILE A 1 178 ? -23.069 4.275 18.829 1.00 69.12 178 ILE A N 1
ATOM 1368 C CA . ILE A 1 178 ? -21.732 4.055 18.276 1.00 69.12 178 ILE A CA 1
ATOM 1369 C C . ILE A 1 178 ? -20.711 4.572 19.284 1.00 69.12 178 ILE A C 1
ATOM 1371 O O . ILE A 1 178 ? -20.682 5.759 19.624 1.00 69.12 178 ILE A O 1
ATOM 1375 N N . LYS A 1 179 ? -19.878 3.663 19.790 1.00 78.00 179 LYS A N 1
ATOM 1376 C CA . LYS A 1 179 ? -18.809 3.988 20.731 1.00 78.00 179 LYS A CA 1
ATOM 1377 C C . LYS A 1 179 ? -17.516 4.193 19.957 1.00 78.00 179 LYS A C 1
ATOM 1379 O O . LYS A 1 179 ? -17.103 3.334 19.181 1.00 78.00 179 LYS A O 1
ATOM 1384 N N . SER A 1 180 ? -16.882 5.343 20.171 1.00 80.38 180 SER A N 1
ATOM 1385 C CA . SER A 1 180 ? -15.579 5.653 19.585 1.00 80.38 180 SER A CA 1
ATOM 1386 C C . SER A 1 180 ? -14.485 5.504 20.633 1.00 80.38 180 SER A C 1
ATOM 1388 O O . SER A 1 180 ? -14.528 6.137 21.689 1.00 80.38 180 SER A O 1
ATOM 1390 N N . LEU A 1 181 ? -13.498 4.666 20.333 1.00 78.00 181 LEU A N 1
ATOM 1391 C CA . LEU A 1 181 ? -12.261 4.552 21.094 1.00 78.00 181 LEU A CA 1
ATOM 1392 C C . LEU A 1 181 ? -11.172 5.338 20.371 1.00 78.00 181 LEU A C 1
ATOM 1394 O O . LEU A 1 181 ? -11.037 5.248 19.147 1.00 78.00 181 LEU A O 1
ATOM 1398 N N . HIS A 1 182 ? -10.371 6.082 21.129 1.00 81.19 182 HIS A N 1
ATOM 1399 C CA . HIS A 1 182 ? -9.222 6.812 20.606 1.00 81.19 182 HIS A CA 1
ATOM 1400 C C . HIS A 1 182 ? -8.008 6.544 21.484 1.00 81.19 182 HIS A C 1
ATOM 1402 O O . HIS A 1 182 ? -8.027 6.808 22.686 1.00 81.19 182 HIS A O 1
ATOM 1408 N N . TYR A 1 183 ? -6.933 6.074 20.866 1.00 76.31 183 TYR A N 1
ATOM 1409 C CA . TYR A 1 183 ? -5.629 5.981 21.488 1.00 76.31 183 TYR A CA 1
ATOM 1410 C C . TYR A 1 183 ? -4.686 6.983 20.833 1.00 76.31 183 TYR A C 1
ATOM 1412 O O . TYR A 1 183 ? -4.465 6.968 19.618 1.00 76.31 183 TYR A O 1
ATOM 1420 N N . HIS A 1 184 ? -4.117 7.841 21.670 1.00 72.00 184 HIS A N 1
ATOM 1421 C CA . HIS A 1 184 ? -3.065 8.758 21.278 1.00 72.00 184 HIS A CA 1
ATOM 1422 C C . HIS A 1 184 ? -1.758 8.248 21.868 1.00 72.00 184 HIS A C 1
ATOM 1424 O O . HIS A 1 184 ? -1.645 8.110 23.087 1.00 72.00 184 HIS A O 1
ATOM 1430 N N . GLY A 1 185 ? -0.785 7.977 20.999 1.00 61.94 185 GLY A N 1
ATOM 1431 C CA . GLY A 1 185 ? 0.545 7.543 21.402 1.00 61.94 185 GLY A CA 1
ATOM 1432 C C . GLY A 1 185 ? 1.194 8.470 22.433 1.00 61.94 185 GLY A C 1
ATOM 1433 O O . GLY A 1 185 ? 0.889 9.663 22.522 1.00 61.94 185 GLY A O 1
ATOM 1434 N N . ASN A 1 186 ? 2.113 7.918 23.222 1.00 60.41 186 ASN A N 1
ATOM 1435 C CA . ASN A 1 186 ? 2.899 8.663 24.205 1.00 60.41 186 ASN A CA 1
ATOM 1436 C C . ASN A 1 186 ? 4.325 8.942 23.679 1.00 60.41 186 ASN A C 1
ATOM 1438 O O . ASN A 1 186 ? 4.672 8.614 22.546 1.00 60.41 186 ASN A O 1
ATOM 1442 N N . LYS A 1 187 ? 5.190 9.562 24.498 1.00 52.50 187 LYS A N 1
ATOM 1443 C CA . LYS A 1 187 ? 6.578 9.887 24.100 1.00 52.50 187 LYS A CA 1
ATOM 1444 C C . LYS A 1 187 ? 7.425 8.659 23.711 1.00 52.50 187 LYS A C 1
ATOM 1446 O O . LYS A 1 187 ? 8.439 8.838 23.042 1.00 52.50 187 LYS A O 1
ATOM 1451 N N . SER A 1 188 ? 7.023 7.455 24.118 1.00 47.62 188 SER A N 1
ATOM 1452 C CA . SER A 1 188 ? 7.719 6.187 23.871 1.00 47.62 188 SER A CA 1
ATOM 1453 C C . SER A 1 188 ? 7.075 5.345 22.761 1.00 47.62 188 SER A C 1
ATOM 1455 O O . SER A 1 188 ? 7.793 4.608 22.095 1.00 47.62 188 SER A O 1
ATOM 1457 N N . PHE A 1 189 ? 5.769 5.493 22.511 1.00 53.06 189 PHE A N 1
ATOM 1458 C CA . PHE A 1 189 ? 5.004 4.709 21.535 1.00 53.06 189 PHE A CA 1
ATOM 1459 C C . PHE A 1 189 ? 4.217 5.640 20.608 1.00 53.06 189 PHE A C 1
ATOM 1461 O O . PHE A 1 189 ? 3.295 6.321 21.046 1.00 53.06 189 PHE A O 1
ATOM 1468 N N . LYS A 1 190 ? 4.581 5.682 19.320 1.00 60.69 190 LYS A N 1
ATOM 1469 C CA . LYS A 1 190 ? 3.964 6.554 18.297 1.00 60.69 190 LYS A CA 1
ATOM 1470 C C . LYS A 1 190 ? 2.818 5.876 17.534 1.00 60.69 190 LYS A C 1
ATOM 1472 O O . LYS A 1 190 ? 2.575 6.215 16.377 1.00 60.69 190 LYS A O 1
ATOM 1477 N N . ASN A 1 191 ? 2.153 4.910 18.158 1.00 67.69 191 ASN A N 1
ATOM 1478 C CA . ASN A 1 191 ? 0.958 4.299 17.600 1.00 67.69 191 ASN A CA 1
ATOM 1479 C C . ASN A 1 191 ? -0.236 5.205 17.902 1.00 67.69 191 ASN A C 1
ATOM 1481 O O . ASN A 1 191 ? -0.468 5.593 19.046 1.00 67.69 191 ASN A O 1
ATOM 1485 N N . TYR A 1 192 ? -0.980 5.558 16.863 1.00 75.50 192 TYR A N 1
ATOM 1486 C CA . TYR A 1 192 ? -2.267 6.228 16.994 1.00 75.50 192 TYR A CA 1
ATOM 1487 C C . TYR A 1 192 ? -3.321 5.319 16.408 1.00 75.50 192 TYR A C 1
ATOM 1489 O O . TYR A 1 192 ? -3.135 4.803 15.308 1.00 75.50 192 TYR A O 1
ATOM 1497 N N . GLY A 1 193 ? -4.423 5.134 17.116 1.00 78.75 193 GLY A N 1
ATOM 1498 C CA . GLY A 1 193 ? -5.495 4.310 16.598 1.00 78.75 193 GLY A CA 1
ATOM 1499 C C . GLY A 1 193 ? -6.850 4.760 17.081 1.00 78.75 193 GLY A C 1
ATOM 1500 O O . GLY A 1 193 ? -6.992 5.387 18.132 1.00 78.75 193 GLY A O 1
ATOM 1501 N N . SER A 1 194 ? -7.852 4.454 16.279 1.00 83.25 194 SER A N 1
ATOM 1502 C CA . SER A 1 194 ? -9.241 4.683 16.634 1.00 83.25 194 SER A CA 1
ATOM 1503 C C . SER A 1 194 ? -10.072 3.499 16.190 1.00 83.25 194 SER A C 1
ATOM 1505 O O . SER A 1 194 ? -9.744 2.875 15.184 1.00 83.25 194 SER A O 1
ATOM 1507 N N . ALA A 1 195 ? -11.127 3.199 16.938 1.00 83.50 195 ALA A N 1
ATOM 1508 C CA . ALA A 1 195 ? -12.130 2.216 16.566 1.00 83.50 195 ALA A CA 1
ATOM 1509 C C . ALA A 1 195 ? -13.528 2.806 16.754 1.00 83.50 195 ALA A C 1
ATOM 1511 O O . ALA A 1 195 ? -13.794 3.445 17.772 1.00 83.50 195 ALA A O 1
ATOM 1512 N N . LYS A 1 196 ? -14.408 2.565 15.782 1.00 85.00 196 LYS A N 1
ATOM 1513 C CA . LYS A 1 196 ? -15.853 2.776 15.874 1.00 85.00 196 LYS A CA 1
ATOM 1514 C C . LYS A 1 196 ? -16.525 1.420 16.051 1.00 85.00 196 LYS A C 1
ATOM 1516 O O . LYS A 1 196 ? -16.349 0.526 15.217 1.00 85.00 196 LYS A O 1
ATOM 1521 N N . LEU A 1 197 ? -17.270 1.292 17.139 1.00 84.00 197 LEU A N 1
ATOM 1522 C CA . LEU A 1 197 ? -17.932 0.068 17.578 1.00 84.00 197 LEU A CA 1
ATOM 1523 C C . LEU A 1 197 ? -19.445 0.278 17.579 1.00 84.00 197 LEU A C 1
ATOM 1525 O O . LEU A 1 197 ? -19.905 1.358 17.948 1.00 84.00 197 LEU A O 1
ATOM 1529 N N . ASP A 1 198 ? -20.202 -0.754 17.226 1.00 80.19 198 ASP A N 1
ATOM 1530 C CA . ASP A 1 198 ? -21.636 -0.838 17.509 1.00 80.19 198 ASP A CA 1
ATOM 1531 C C . ASP A 1 198 ? -21.960 -2.123 18.290 1.00 80.19 198 ASP A C 1
ATOM 1533 O O . ASP A 1 198 ? -21.065 -2.877 18.674 1.00 80.19 198 ASP A O 1
ATOM 1537 N N . GLN A 1 199 ? -23.249 -2.391 18.517 1.00 72.56 199 GLN A N 1
ATOM 1538 C CA . GLN A 1 199 ? -23.711 -3.591 19.230 1.00 72.56 199 GLN A CA 1
ATOM 1539 C C . GLN A 1 199 ? -23.320 -4.926 18.561 1.00 72.56 199 GLN A C 1
ATOM 1541 O O . GLN A 1 199 ? -23.453 -5.975 19.184 1.00 72.56 199 GLN A O 1
ATOM 1546 N N . PHE A 1 200 ? -22.866 -4.906 17.303 1.00 74.12 200 PHE A N 1
ATOM 1547 C CA . PHE A 1 200 ? -22.486 -6.084 16.524 1.00 74.12 200 PHE A CA 1
ATOM 1548 C C . PHE A 1 200 ? -20.968 -6.238 16.356 1.00 74.12 200 PHE A C 1
ATOM 1550 O O . PHE A 1 200 ? -20.538 -7.210 15.736 1.00 74.12 200 PHE A O 1
ATOM 1557 N N . GLY A 1 201 ? -20.157 -5.309 16.875 1.00 82.69 201 GLY A N 1
ATOM 1558 C CA . GLY A 1 201 ? -18.698 -5.394 16.827 1.00 82.69 201 GLY A CA 1
ATOM 1559 C C . GLY A 1 201 ? -18.014 -4.164 16.229 1.00 82.69 201 GLY A C 1
ATOM 1560 O O . GLY A 1 201 ? -18.526 -3.042 16.243 1.00 82.69 201 GLY A O 1
ATOM 1561 N N . VAL A 1 202 ? -16.809 -4.380 15.699 1.00 86.12 202 VAL A N 1
ATOM 1562 C CA . VAL A 1 202 ? -15.983 -3.325 15.097 1.00 86.12 202 VAL A CA 1
ATOM 1563 C C . VAL A 1 202 ? -16.480 -2.986 13.695 1.00 86.12 202 VAL A C 1
ATOM 1565 O O . VAL A 1 202 ? -16.478 -3.826 12.798 1.00 86.12 202 VAL A O 1
ATOM 1568 N N . LYS A 1 203 ? -16.841 -1.719 13.476 1.00 88.62 203 LYS A N 1
ATOM 1569 C CA . LYS A 1 203 ? -17.259 -1.210 12.161 1.00 88.62 203 LYS A CA 1
ATOM 1570 C C . LYS A 1 203 ? -16.112 -0.661 11.358 1.00 88.62 203 LYS A C 1
ATOM 1572 O O . LYS A 1 203 ? -15.974 -0.967 10.175 1.00 88.62 203 LYS A O 1
ATOM 1577 N N . GLN A 1 204 ? -15.296 0.156 12.004 1.00 90.88 204 GLN A N 1
ATOM 1578 C CA . GLN A 1 204 ? -14.079 0.712 11.440 1.00 90.88 204 GLN A CA 1
ATOM 1579 C C . GLN A 1 204 ? -13.024 0.765 12.530 1.00 90.88 204 GLN A C 1
ATOM 1581 O O . GLN A 1 204 ? -13.336 1.104 13.668 1.00 90.88 204 GLN A O 1
ATOM 1586 N N . ALA A 1 205 ? -11.775 0.496 12.182 1.00 91.25 205 ALA A N 1
ATOM 1587 C CA . ALA A 1 205 ? -10.659 0.789 13.064 1.00 91.25 205 ALA A CA 1
ATOM 1588 C C . ALA A 1 205 ? -9.409 1.095 12.250 1.00 91.25 205 ALA A C 1
ATOM 1590 O O . ALA A 1 205 ? -9.233 0.551 11.164 1.00 91.25 205 ALA A O 1
ATOM 1591 N N . PHE A 1 206 ? -8.531 1.954 12.750 1.00 93.50 206 PHE A N 1
ATOM 1592 C CA . PHE A 1 206 ? -7.250 2.205 12.102 1.00 93.50 206 PHE A CA 1
ATOM 1593 C C . PHE A 1 206 ? -6.098 2.260 13.092 1.00 93.50 206 PHE A C 1
ATOM 1595 O O . PHE A 1 206 ? -6.290 2.570 14.266 1.00 93.50 206 PHE A O 1
ATOM 1602 N N . VAL A 1 207 ? -4.897 2.018 12.570 1.00 92.31 207 VAL A N 1
ATOM 1603 C CA . VAL A 1 207 ? -3.611 2.233 13.238 1.00 92.31 207 VAL A CA 1
ATOM 1604 C C . VAL A 1 207 ? -2.714 3.049 12.317 1.00 92.31 207 VAL A C 1
ATOM 1606 O O . VAL A 1 207 ? -2.656 2.775 11.121 1.00 92.31 207 VAL A O 1
ATOM 1609 N N . VAL A 1 208 ? -2.013 4.037 12.870 1.00 91.75 208 VAL A N 1
ATOM 1610 C CA . VAL A 1 208 ? -1.055 4.905 12.173 1.00 91.75 208 VAL A CA 1
ATOM 1611 C C . VAL A 1 208 ? 0.295 4.862 12.882 1.00 91.75 208 VAL A C 1
ATOM 1613 O O . VAL A 1 208 ? 0.360 4.993 14.106 1.00 91.75 208 VAL A O 1
ATOM 1616 N N . ASN A 1 209 ? 1.374 4.746 12.105 1.00 88.94 209 ASN A N 1
ATOM 1617 C CA . ASN A 1 209 ? 2.758 4.833 12.579 1.00 88.94 209 ASN A CA 1
ATOM 1618 C C . ASN A 1 209 ? 3.661 5.427 11.473 1.00 88.94 209 ASN A C 1
ATOM 1620 O O . ASN A 1 209 ? 3.309 5.435 10.300 1.00 88.94 209 ASN A O 1
ATOM 1624 N N . SER A 1 210 ? 4.851 5.920 11.820 1.00 86.56 210 SER A N 1
ATOM 1625 C CA . SER A 1 210 ? 5.915 6.217 10.847 1.00 86.56 210 SER A CA 1
ATOM 1626 C C . SER A 1 210 ? 6.428 4.981 10.101 1.00 86.56 210 SER A C 1
ATOM 1628 O O . SER A 1 210 ? 6.861 5.104 8.961 1.00 86.56 210 SER A O 1
ATOM 1630 N N . LYS A 1 211 ? 6.406 3.802 10.737 1.00 82.88 211 LYS A N 1
ATOM 1631 C CA . LYS A 1 211 ? 6.789 2.528 10.120 1.00 82.88 211 LYS A CA 1
ATOM 1632 C C . LYS A 1 211 ? 5.924 1.417 10.706 1.00 82.88 211 LYS A C 1
ATOM 1634 O O . LYS A 1 211 ? 6.121 1.026 11.851 1.00 82.88 211 LYS A O 1
ATOM 1639 N N . LEU A 1 212 ? 4.928 0.976 9.945 1.00 85.00 212 LEU A N 1
ATOM 1640 C CA . LEU A 1 212 ? 3.968 -0.037 10.380 1.00 85.00 212 LEU A CA 1
ATOM 1641 C C . LEU A 1 212 ? 4.532 -1.451 10.145 1.00 85.00 212 LEU A C 1
ATOM 1643 O O . LEU A 1 212 ? 5.257 -1.683 9.172 1.00 85.00 212 LEU A O 1
ATOM 1647 N N . ASP A 1 213 ? 4.213 -2.385 11.039 1.00 85.31 213 ASP A N 1
ATOM 1648 C CA . ASP A 1 213 ? 4.592 -3.796 10.924 1.00 85.31 213 ASP A CA 1
ATOM 1649 C C . ASP A 1 213 ? 3.397 -4.684 10.557 1.00 85.31 213 ASP A C 1
ATOM 1651 O O . ASP A 1 213 ? 2.233 -4.298 10.687 1.00 85.31 213 ASP A O 1
ATOM 1655 N N . HIS A 1 214 ? 3.691 -5.894 10.078 1.00 84.69 214 HIS A N 1
ATOM 1656 C CA . HIS A 1 214 ? 2.654 -6.842 9.668 1.00 84.69 214 HIS A CA 1
ATOM 1657 C C . HIS A 1 214 ? 1.800 -7.328 10.847 1.00 84.69 214 HIS A C 1
ATOM 1659 O O . HIS A 1 214 ? 0.600 -7.518 10.685 1.00 84.69 214 HIS A O 1
ATOM 1665 N N . ARG A 1 215 ? 2.374 -7.440 12.053 1.00 85.69 215 ARG A N 1
ATOM 1666 C CA . ARG A 1 215 ? 1.652 -7.919 13.246 1.00 85.69 215 ARG A CA 1
ATOM 1667 C C . ARG A 1 215 ? 0.517 -6.982 13.645 1.00 85.69 215 ARG A C 1
ATOM 1669 O O . ARG A 1 215 ? -0.562 -7.446 13.994 1.00 85.69 215 ARG A O 1
ATOM 1676 N N . SER A 1 216 ? 0.756 -5.676 13.566 1.00 86.06 216 SER A N 1
ATOM 1677 C CA . SER A 1 216 ? -0.233 -4.634 13.841 1.00 86.06 216 SER A CA 1
ATOM 1678 C C . SER A 1 216 ? -1.383 -4.688 12.838 1.00 86.06 216 SER A C 1
ATOM 1680 O O . SER A 1 216 ? -2.539 -4.499 13.211 1.00 86.06 216 SER A O 1
ATOM 1682 N N . ILE A 1 217 ? -1.075 -4.985 11.570 1.00 89.12 217 ILE A N 1
ATOM 1683 C CA . ILE A 1 217 ? -2.079 -5.166 10.517 1.00 89.12 217 ILE A CA 1
ATOM 1684 C C . ILE A 1 217 ? -2.921 -6.411 10.786 1.00 89.12 217 ILE A C 1
ATOM 1686 O O . ILE A 1 217 ? -4.145 -6.320 10.779 1.00 89.12 217 ILE A O 1
ATOM 1690 N N . ASP A 1 218 ? -2.281 -7.553 11.028 1.00 88.88 218 ASP A N 1
ATOM 1691 C CA . ASP A 1 218 ? -2.972 -8.829 11.233 1.00 88.88 218 ASP A CA 1
ATOM 1692 C C . ASP A 1 218 ? -3.870 -8.778 12.476 1.00 88.88 218 ASP A C 1
ATOM 1694 O O . ASP A 1 218 ? -5.020 -9.217 12.438 1.00 88.88 218 ASP A O 1
ATOM 1698 N N . TRP A 1 219 ? -3.380 -8.160 13.556 1.00 89.25 219 TRP A N 1
ATOM 1699 C CA . TRP A 1 219 ? -4.176 -7.892 14.752 1.00 89.25 219 TRP A CA 1
ATOM 1700 C C . TRP A 1 219 ? -5.403 -7.026 14.440 1.00 89.25 219 TRP A C 1
ATOM 1702 O O . TRP A 1 219 ? -6.520 -7.400 14.800 1.00 89.25 219 TRP A O 1
ATOM 1712 N N . LEU A 1 220 ? -5.219 -5.913 13.719 1.00 89.44 220 LEU A N 1
ATOM 1713 C CA . LEU A 1 220 ? -6.311 -5.010 13.348 1.00 89.44 220 LEU A CA 1
ATOM 1714 C C . LEU A 1 220 ? -7.361 -5.705 12.465 1.00 89.44 220 LEU A C 1
ATOM 1716 O O . LEU A 1 220 ? -8.556 -5.466 12.627 1.00 89.44 220 LEU A O 1
ATOM 1720 N N . VAL A 1 221 ? -6.936 -6.576 11.545 1.00 90.00 221 VAL A N 1
ATOM 1721 C CA . VAL A 1 221 ? -7.849 -7.398 10.732 1.00 90.00 221 VAL A CA 1
ATOM 1722 C C . VAL A 1 221 ? -8.667 -8.333 11.617 1.00 90.00 221 VAL A C 1
ATOM 1724 O O . VAL A 1 221 ? -9.883 -8.405 11.448 1.00 90.00 221 VAL A O 1
ATOM 1727 N N . GLY A 1 222 ? -8.032 -8.983 12.596 1.00 87.69 222 GLY A N 1
ATOM 1728 C CA . GLY A 1 222 ? -8.717 -9.840 13.565 1.00 87.69 222 GLY A CA 1
ATOM 1729 C C . GLY A 1 222 ? -9.783 -9.110 14.388 1.00 87.69 222 GLY A C 1
ATOM 1730 O O . GLY A 1 222 ? -10.747 -9.733 14.825 1.00 87.69 222 GLY A O 1
ATOM 1731 N N . CYS A 1 223 ? -9.675 -7.789 14.565 1.00 86.75 223 CYS A N 1
ATOM 1732 C CA . CYS A 1 223 ? -10.698 -7.004 15.255 1.00 86.75 223 CYS A CA 1
ATOM 1733 C C . CYS A 1 223 ? -12.053 -6.990 14.521 1.00 86.75 223 CYS A C 1
ATOM 1735 O O . CYS A 1 223 ? -13.078 -6.897 15.188 1.00 86.75 223 CYS A O 1
ATOM 1737 N N . LEU A 1 224 ? -12.097 -7.114 13.185 1.00 86.00 224 LEU A N 1
ATOM 1738 C CA . LEU A 1 224 ? -13.359 -7.067 12.421 1.00 86.00 224 LEU A CA 1
ATOM 1739 C C . LEU A 1 224 ? -14.305 -8.240 12.703 1.00 86.00 224 LEU A C 1
ATOM 1741 O O . LEU A 1 224 ? -15.501 -8.135 12.444 1.00 86.00 224 LEU A O 1
ATOM 1745 N N . THR A 1 225 ? -13.781 -9.367 13.177 1.00 84.56 225 THR A N 1
ATOM 1746 C CA . THR A 1 225 ? -14.562 -10.587 13.425 1.00 84.56 225 THR A CA 1
ATOM 1747 C C . THR A 1 225 ? -14.833 -10.822 14.909 1.00 84.56 225 THR A C 1
ATOM 1749 O O . THR A 1 225 ? -15.392 -11.857 15.265 1.00 84.56 225 THR A O 1
ATOM 1752 N N . ARG A 1 226 ? -14.408 -9.904 15.784 1.00 81.06 226 ARG A N 1
ATOM 1753 C CA . ARG A 1 226 ? -14.589 -10.010 17.235 1.00 81.06 226 ARG A CA 1
ATOM 1754 C C . ARG A 1 226 ? -15.837 -9.271 17.698 1.00 81.06 226 ARG A C 1
ATOM 1756 O O . ARG A 1 226 ? -16.195 -8.228 17.151 1.00 81.06 226 ARG A O 1
ATOM 1763 N N . GLU A 1 227 ? -16.454 -9.800 18.748 1.00 79.12 227 GLU A N 1
ATOM 1764 C CA . GLU A 1 227 ? -17.494 -9.090 19.490 1.00 79.12 227 GLU A CA 1
ATOM 1765 C C . GLU A 1 227 ? -16.874 -7.898 20.240 1.00 79.12 227 GLU A C 1
ATOM 1767 O O . GLU A 1 227 ? -15.756 -7.984 20.751 1.00 79.12 227 GLU A O 1
ATOM 1772 N N . ALA A 1 228 ? -17.581 -6.765 20.258 1.00 75.50 228 ALA A N 1
ATOM 1773 C CA . ALA A 1 228 ? -17.142 -5.545 20.932 1.00 75.50 228 ALA A CA 1
ATOM 1774 C C . ALA A 1 228 ? -17.648 -5.532 22.384 1.00 75.50 228 ALA A C 1
ATOM 1776 O O . ALA A 1 228 ? -18.642 -4.877 22.697 1.00 75.50 228 ALA A O 1
ATOM 1777 N N . ASP A 1 229 ? -16.979 -6.288 23.254 1.00 78.44 229 ASP A N 1
ATOM 1778 C CA . ASP A 1 229 ? -17.215 -6.311 24.701 1.00 78.44 229 ASP A CA 1
ATOM 1779 C C . ASP A 1 229 ? -16.197 -5.445 25.476 1.00 78.44 229 ASP A C 1
ATOM 1781 O O . ASP A 1 229 ? -15.274 -4.866 24.903 1.00 78.44 229 ASP A O 1
ATOM 1785 N N . GLU A 1 230 ? -16.357 -5.323 26.800 1.00 76.25 230 GLU A N 1
ATOM 1786 C CA . GLU A 1 230 ? -15.442 -4.528 27.642 1.00 76.25 230 GLU A CA 1
ATOM 1787 C C . GLU A 1 230 ? -13.993 -5.057 27.618 1.00 76.25 230 GLU A C 1
ATOM 1789 O O . GLU A 1 230 ? -13.044 -4.279 27.760 1.00 76.25 230 GLU A O 1
ATOM 1794 N N . GLU A 1 231 ? -13.805 -6.365 27.411 1.00 80.44 231 GLU A N 1
ATOM 1795 C CA . GLU A 1 231 ? -12.486 -6.996 27.305 1.00 80.44 231 GLU A CA 1
ATOM 1796 C C . GLU A 1 231 ? -11.773 -6.566 26.017 1.00 80.44 231 GLU A C 1
ATOM 1798 O O . GLU A 1 231 ? -10.594 -6.196 26.057 1.00 80.44 231 GLU A O 1
ATOM 1803 N N . PHE A 1 232 ? -12.497 -6.514 24.894 1.00 79.50 232 PHE A N 1
ATOM 1804 C CA . PHE A 1 232 ? -11.995 -5.998 23.624 1.00 79.50 232 PHE A CA 1
ATOM 1805 C C . PHE A 1 232 ? -11.492 -4.559 23.756 1.00 79.50 232 PHE A C 1
ATOM 1807 O O . PHE A 1 232 ? -10.417 -4.233 23.251 1.00 79.50 232 PHE A O 1
ATOM 1814 N N . GLU A 1 233 ? -12.230 -3.685 24.444 1.00 78.50 233 GLU A N 1
ATOM 1815 C CA . GLU A 1 233 ? -11.828 -2.282 24.589 1.00 78.50 233 GLU A CA 1
ATOM 1816 C C . GLU A 1 233 ? -10.520 -2.132 25.371 1.00 78.50 233 GLU A C 1
ATOM 1818 O O . GLU A 1 233 ? -9.625 -1.380 24.966 1.00 78.50 233 GLU A O 1
ATOM 1823 N N . ALA A 1 234 ? -10.395 -2.866 26.480 1.00 79.38 234 ALA A N 1
ATOM 1824 C CA . ALA A 1 234 ? -9.184 -2.882 27.289 1.00 79.38 234 ALA A CA 1
ATOM 1825 C C . ALA A 1 234 ? -7.994 -3.435 26.492 1.00 79.38 234 ALA A C 1
ATOM 1827 O O . ALA A 1 234 ? -6.901 -2.859 26.526 1.00 79.38 234 ALA A O 1
ATOM 1828 N N . GLU A 1 235 ? -8.207 -4.511 25.729 1.00 81.75 235 GLU A N 1
ATOM 1829 C CA . GLU A 1 235 ? -7.184 -5.087 24.862 1.00 81.75 235 GLU A CA 1
ATOM 1830 C C . GLU A 1 235 ? -6.756 -4.102 23.771 1.00 81.75 235 GLU A C 1
ATOM 1832 O O . GLU A 1 235 ? -5.554 -3.893 23.594 1.00 81.75 235 GLU A O 1
ATOM 1837 N N . PHE A 1 236 ? -7.711 -3.456 23.093 1.00 80.00 236 PHE A N 1
ATOM 1838 C CA . PHE A 1 236 ? -7.465 -2.502 22.012 1.00 80.00 236 PHE A CA 1
ATOM 1839 C C . PHE A 1 236 ? -6.564 -1.356 22.464 1.00 80.00 236 PHE A C 1
ATOM 1841 O O . PHE A 1 236 ? -5.546 -1.063 21.831 1.00 80.00 236 PHE A O 1
ATOM 1848 N N . LEU A 1 237 ? -6.883 -0.758 23.613 1.00 79.81 237 LEU A N 1
ATOM 1849 C CA . LEU A 1 237 ? -6.063 0.298 24.198 1.00 79.81 237 LEU A CA 1
ATOM 1850 C C . LEU A 1 237 ? -4.692 -0.220 24.659 1.00 79.81 237 LEU A C 1
ATOM 1852 O O . LEU A 1 237 ? -3.696 0.486 24.507 1.00 79.81 237 LEU A O 1
ATOM 1856 N N . SER A 1 238 ? -4.612 -1.447 25.191 1.00 78.00 238 SER A N 1
ATOM 1857 C CA . SER A 1 238 ? -3.337 -2.028 25.637 1.00 78.00 238 SER A CA 1
ATOM 1858 C C . SER A 1 238 ? -2.400 -2.381 24.480 1.00 78.00 238 SER A C 1
ATOM 1860 O O . SER A 1 238 ? -1.185 -2.246 24.617 1.00 78.00 238 SER A O 1
ATOM 1862 N N . THR A 1 239 ? -2.948 -2.835 23.351 1.00 78.00 239 THR A N 1
ATOM 1863 C CA . THR A 1 239 ? -2.174 -3.261 22.181 1.00 78.00 239 THR A CA 1
ATOM 1864 C C . THR A 1 239 ? -1.629 -2.059 21.430 1.00 78.00 239 THR A C 1
ATOM 1866 O O . THR A 1 239 ? -0.465 -2.071 21.050 1.00 78.00 239 THR A O 1
ATOM 1869 N N . LEU A 1 240 ? -2.404 -0.975 21.315 1.00 74.44 240 LEU A N 1
ATOM 1870 C CA . LEU A 1 240 ? -1.901 0.287 20.764 1.00 74.44 240 LEU A CA 1
ATOM 1871 C C . LEU A 1 240 ? -0.845 0.956 21.655 1.00 74.44 240 LEU A C 1
ATOM 1873 O O . LEU A 1 240 ? -0.062 1.769 21.169 1.00 74.44 240 LEU A O 1
ATOM 1877 N N . ALA A 1 241 ? -0.803 0.610 22.944 1.00 67.88 241 ALA A N 1
ATOM 1878 C CA . ALA A 1 241 ? 0.198 1.102 23.884 1.00 67.88 241 ALA A CA 1
ATOM 1879 C C . ALA A 1 241 ? 1.530 0.333 23.877 1.00 67.88 241 ALA A C 1
ATOM 1881 O O . ALA A 1 241 ? 2.430 0.708 24.634 1.00 67.88 241 ALA A O 1
ATOM 1882 N N . LYS A 1 242 ? 1.649 -0.721 23.064 1.00 64.31 242 LYS A N 1
ATOM 1883 C CA . LYS A 1 242 ? 2.873 -1.508 22.853 1.00 64.31 242 LYS A CA 1
ATOM 1884 C C . LYS A 1 242 ? 3.511 -1.160 21.511 1.00 64.31 242 LYS A C 1
ATOM 1886 O O . LYS A 1 242 ? 4.733 -1.394 21.401 1.00 64.31 242 LYS A O 1
#

Foldseek 3Di:
DVPQLVDAVSCVVPVWWEKEAEPVQCVVQVVVVQDDPQPPQFFFAFKKWKAAPQGIAITGYHYDNVDDHPDMDTDQPDDPLFKPRRGCVSQADCDADPPPRHGDPPDTDIDIGGPQFQKKKKKWALEDFPPVPAPIWGWGAHPLHIIIIGTHNDHQVVVVVVVVVRVVPDDDPDPQDFDKDWACEDPVARWTKMFTADQAFTGMMMIMDSIDGPVVNVVRSVRSNDGDDPVVNVVVNVVSHD

Sequence (242 aa):
MSRTGLAAGLGEHTPEPFVAMHPDTVAELGLDEFGLDAFNHATINPVVKVRSAQGECQARLVVTKEMRREQVFMPIHWNAPTAKDSKPCDLILPHTDAASGQPEFKHTPVVVEQCGYRSEAALVSDKVMDCSGFDYWVRQRVEGGFLYRISSSKNPMELVIQLANTLDALPEPNTEAIKSLHYHG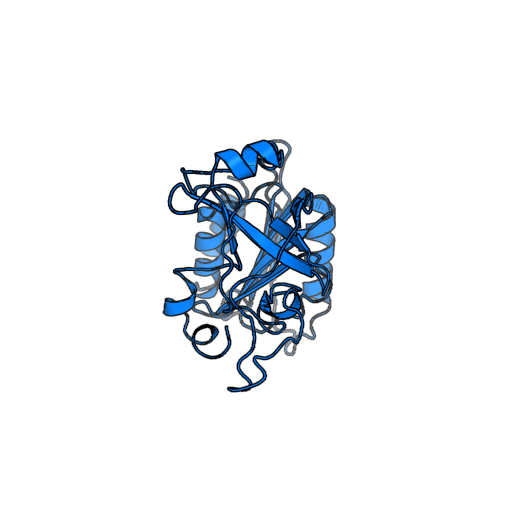NKSFKNYGSAKLDQFGVKQAFVVNSKLDHRSIDWLVGCLTREADEEFEAEFLSTLAK

pLDDT: mean 84.3, std 12.54, range [47.62, 97.56]

Secondary structure (DSSP, 8-state):
--SGGGSHHHHSS--S-EEEE-HHHHHHTT-GGGT--TTT--BPPPEEEEE-SS-EEEEEEEE-TTSPTT-EE--TT--TTTBTT--GGGGS---B-TTT--B--S----EEEE----EEEEEEESS----TTSSEEEEEEETTEEEEEEEESS-HHHHHHHHHHHHHTS--S--S-PEEEEE---SS---EEEEEEETTEEEEEEEEESS-BHHHHHHHHHHTTS---HHHHHHHHHHHT-